Protein 3H3H (pdb70)

Radius of gyration: 17.49 Å; Cα contacts (8 Å, |Δi|>4): 495; chains: 2; bounding box: 32×39×48 Å

CATH classification: 3.10.450.50

Structure (mmCIF, N/CA/C/O backbone):
data_3H3H
#
_entry.id   3H3H
#
_cell.length_a   61.746
_cell.length_b   73.399
_cell.length_c   97.049
_cell.angle_alpha   90.000
_cell.angle_beta   90.000
_cell.angle_gamma   90.000
#
_symmetry.space_group_name_H-M   'C 2 2 21'
#
loop_
_entity.id
_entity.type
_entity.pdbx_description
1 polymer 'uncharacterized SnoaL-like protein'
2 non-polymer 'UNKNOWN LIGAND'
3 non-polymer '2-(N-MORPHOLINO)-ETHANESULFONIC ACID'
4 water water
#
loop_
_atom_site.group_PDB
_atom_site.id
_atom_site.type_symbol
_atom_site.label_atom_id
_atom_site.label_alt_id
_atom_site.label_comp_id
_atom_site.label_asym_id
_atom_site.label_entity_id
_atom_site.label_seq_id
_atom_site.pdbx_PDB_ins_code
_atom_site.Cartn_x
_atom_site.Cartn_y
_atom_site.Cartn_z
_atom_site.occupancy
_atom_site.B_iso_or_equiv
_atom_site.auth_seq_id
_atom_site.auth_comp_id
_atom_site.auth_asym_id
_atom_site.auth_atom_id
_atom_site.pdbx_PDB_model_num
ATOM 1 N N . PRO A 1 4 ? 8.748 -13.083 20.950 1.00 32.92 3 PRO A N 1
ATOM 2 C CA . PRO A 1 4 ? 9.543 -11.815 20.891 1.00 32.03 3 PRO A CA 1
ATOM 3 C C . PRO A 1 4 ? 10.397 -11.630 19.614 1.00 32.34 3 PRO A C 1
ATOM 4 O O . PRO A 1 4 ? 10.591 -12.573 18.849 1.00 34.76 3 PRO A O 1
ATOM 8 N N . ILE A 1 5 ? 10.914 -10.422 19.417 1.00 28.68 4 ILE A N 1
ATOM 9 C CA . ILE A 1 5 ? 11.745 -10.055 18.265 1.00 26.45 4 ILE A CA 1
ATOM 10 C C . ILE A 1 5 ? 12.991 -10.879 18.274 1.00 23.41 4 ILE A C 1
ATOM 11 O O . ILE A 1 5 ? 13.519 -11.120 19.326 1.00 27.30 4 ILE A O 1
ATOM 16 N N . THR A 1 6 ? 13.492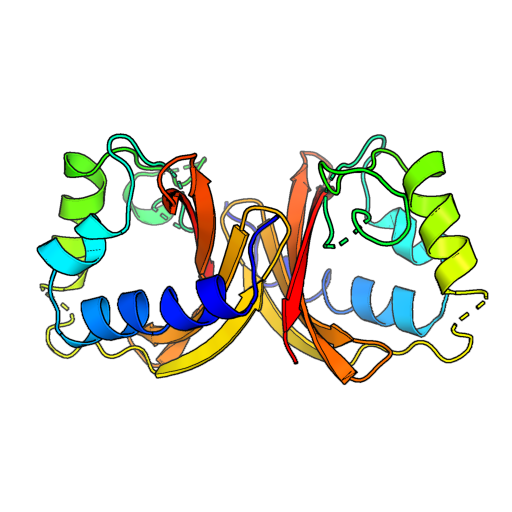 -11.294 17.119 1.00 22.21 5 THR A N 1
ATOM 17 C CA . THR A 1 6 ? 14.756 -12.025 17.140 1.00 20.93 5 THR A CA 1
ATOM 18 C C . THR A 1 6 ? 15.875 -11.137 16.703 1.00 19.04 5 THR A C 1
ATOM 19 O O . THR A 1 6 ? 15.679 -10.110 16.018 1.00 19.80 5 THR A O 1
ATOM 23 N N . GLN A 1 7 ? 17.086 -11.535 17.083 1.00 19.24 6 GLN A N 1
ATOM 24 C CA . GLN A 1 7 ? 18.283 -10.831 16.677 1.00 18.93 6 GLN A CA 1
ATOM 25 C C . GLN A 1 7 ? 18.469 -10.860 15.139 1.00 19.62 6 GLN A C 1
ATOM 26 O O . GLN A 1 7 ? 18.867 -9.839 14.549 1.00 19.58 6 GLN A O 1
ATOM 32 N N . ALA A 1 8 ? 18.185 -11.996 14.515 1.00 20.69 7 ALA A N 1
ATOM 33 C CA . ALA A 1 8 ? 18.281 -12.107 13.052 1.00 21.10 7 ALA A CA 1
ATOM 34 C C . ALA A 1 8 ? 17.380 -11.049 12.419 1.00 17.01 7 ALA A C 1
ATOM 35 O O . ALA A 1 8 ? 17.763 -10.358 11.506 1.00 20.01 7 ALA A O 1
ATOM 37 N N . PHE A 1 9 ? 16.156 -10.995 12.892 1.00 15.69 8 PHE A N 1
ATOM 38 C CA . PHE A 1 9 ? 15.203 -10.015 12.378 1.00 17.07 8 PHE A CA 1
ATOM 39 C C . PHE A 1 9 ? 15.679 -8.572 12.590 1.00 14.82 8 PHE A C 1
ATOM 40 O O . PHE A 1 9 ? 15.665 -7.748 11.709 1.00 13.60 8 PHE A O 1
ATOM 48 N N . ALA A 1 10 ? 16.110 -8.253 13.795 1.00 13.94 9 ALA A N 1
ATOM 49 C CA . ALA A 1 10 ? 16.533 -6.931 14.080 1.00 13.09 9 ALA A CA 1
ATOM 50 C C . ALA A 1 10 ? 17.675 -6.484 13.168 1.00 13.27 9 ALA A C 1
ATOM 51 O O . ALA A 1 10 ? 17.716 -5.351 12.673 1.00 14.24 9 ALA A O 1
ATOM 53 N N . GLN A 1 11 ? 18.659 -7.344 12.983 1.00 14.59 10 GLN A N 1
ATOM 54 C CA . GLN A 1 11 ? 19.816 -6.959 12.233 1.00 15.44 10 GLN A CA 1
ATOM 55 C C . GLN A 1 11 ? 19.466 -6.777 10.756 1.00 15.71 10 GLN A C 1
ATOM 56 O O . GLN A 1 11 ? 19.952 -5.855 10.118 1.00 15.79 10 GLN A O 1
ATOM 62 N N . GLN A 1 12 ? 18.641 -7.658 10.241 1.00 13.65 11 GLN A N 1
ATOM 63 C CA . GLN A 1 12 ? 18.193 -7.536 8.835 1.00 13.32 11 GLN A CA 1
ATOM 64 C C . GLN A 1 12 ? 17.341 -6.277 8.642 1.00 13.04 11 GLN A C 1
ATOM 65 O O . GLN A 1 12 ? 17.518 -5.513 7.650 1.00 15.11 11 GLN A O 1
ATOM 71 N N . PHE A 1 13 ? 16.406 -6.054 9.556 1.00 14.05 12 PHE A N 1
ATOM 72 C CA . PHE A 1 13 ? 15.633 -4.817 9.532 1.00 12.37 12 PHE A CA 1
ATOM 73 C C . PHE A 1 13 ? 16.535 -3.605 9.512 1.00 15.20 12 PHE A C 1
ATOM 74 O O . PHE A 1 13 ? 16.320 -2.634 8.784 1.00 14.66 12 PHE A O 1
ATOM 82 N N A SER A 1 14 ? 17.560 -3.620 10.347 0.50 15.04 13 SER A N 1
ATOM 83 N N B SER A 1 14 ? 17.566 -3.585 10.354 0.50 14.83 13 SER A N 1
ATOM 84 C CA A SER A 1 14 ? 18.425 -2.457 10.438 0.50 15.26 13 SER A CA 1
ATOM 85 C CA B SER A 1 14 ? 18.416 -2.383 10.417 0.50 14.84 13 SER A CA 1
ATOM 86 C C A SER A 1 14 ? 19.187 -2.210 9.133 0.50 14.89 13 SER A C 1
ATOM 87 C C B SER A 1 14 ? 19.198 -2.191 9.112 0.50 14.59 13 SER A C 1
ATOM 88 O O A SER A 1 14 ? 19.341 -1.061 8.692 0.50 15.61 13 SER A O 1
ATOM 89 O O B SER A 1 14 ? 19.366 -1.057 8.639 0.50 14.80 13 SER A O 1
ATOM 94 N N . ARG A 1 15 ? 19.679 -3.292 8.530 1.00 15.33 14 ARG A N 1
ATOM 95 C CA . ARG A 1 15 ? 20.348 -3.224 7.222 1.00 15.31 14 ARG A CA 1
ATOM 96 C C . ARG A 1 15 ? 19.420 -2.586 6.192 1.00 15.66 14 ARG A C 1
ATOM 97 O O . ARG A 1 15 ? 19.824 -1.648 5.500 1.00 17.26 14 ARG A O 1
ATOM 105 N N . GLU A 1 16 ? 18.173 -3.002 6.217 1.00 14.37 15 GLU A N 1
ATOM 106 C CA . GLU A 1 16 ? 17.154 -2.494 5.292 1.00 13.71 15 GLU A CA 1
ATOM 107 C C . GLU A 1 16 ? 16.879 -0.998 5.520 1.00 14.25 15 GLU A C 1
ATOM 108 O O . GLU A 1 16 ? 16.794 -0.252 4.566 1.00 17.14 15 GLU A O 1
ATOM 114 N N . TRP A 1 17 ? 16.745 -0.573 6.781 1.00 13.10 16 TRP A N 1
ATOM 115 C CA . TRP A 1 17 ? 16.355 0.745 7.115 1.00 12.04 16 TRP A CA 1
ATOM 116 C C . TRP A 1 17 ? 17.496 1.690 6.806 1.00 11.59 16 TRP A C 1
ATOM 117 O O . TRP A 1 17 ? 17.293 2.742 6.269 1.00 13.51 16 TRP A O 1
ATOM 128 N N . ILE A 1 18 ? 18.708 1.346 7.213 1.00 14.46 17 ILE A N 1
ATOM 129 C CA . ILE A 1 18 ? 19.848 2.203 6.972 1.00 12.96 17 ILE A CA 1
ATOM 130 C C . ILE A 1 18 ? 20.025 2.320 5.445 1.00 12.65 17 ILE A C 1
ATOM 131 O O . ILE A 1 18 ? 20.216 3.384 4.923 1.00 13.84 17 ILE A O 1
ATOM 136 N N . ASP A 1 19 ? 19.946 1.195 4.754 1.00 13.11 18 ASP A N 1
ATOM 137 C CA . ASP A 1 19 ? 20.087 1.243 3.311 1.00 12.62 18 ASP A CA 1
ATOM 138 C C . ASP A 1 19 ? 19.042 2.124 2.661 1.00 14.63 18 ASP A C 1
ATOM 139 O O . ASP A 1 19 ? 19.345 2.842 1.698 1.00 14.32 18 ASP A O 1
ATOM 144 N N . ALA A 1 20 ? 17.785 2.011 3.073 1.00 13.04 19 ALA A N 1
ATOM 145 C CA . ALA A 1 20 ? 16.748 2.817 2.431 1.00 12.76 19 ALA A CA 1
ATOM 146 C C . ALA A 1 20 ? 17.030 4.319 2.586 1.00 13.06 19 ALA A C 1
ATOM 147 O O . ALA A 1 20 ? 16.932 5.105 1.640 1.00 14.27 19 ALA A O 1
ATOM 149 N N . TRP A 1 21 ? 17.385 4.730 3.803 1.00 12.19 20 TRP A N 1
ATOM 150 C CA . TRP A 1 21 ? 17.777 6.111 4.024 1.00 11.74 20 TRP A CA 1
ATOM 151 C C . TRP A 1 21 ? 18.989 6.512 3.200 1.00 11.25 20 TRP A C 1
ATOM 152 O O . TRP A 1 21 ? 18.977 7.567 2.612 1.00 14.24 20 TRP A O 1
ATOM 163 N N . ASN A 1 22 ? 20.013 5.665 3.136 1.00 12.37 21 ASN A N 1
ATOM 164 C CA . ASN A 1 22 ? 21.221 6.017 2.399 1.00 14.21 21 ASN A CA 1
ATOM 165 C C . ASN A 1 22 ? 21.009 6.074 0.877 1.00 12.55 21 ASN A C 1
ATOM 166 O O . ASN A 1 22 ? 21.748 6.753 0.190 1.00 16.73 21 ASN A O 1
ATOM 171 N N . ALA A 1 23 ? 19.989 5.366 0.408 1.00 12.09 22 ALA A N 1
ATOM 172 C CA . ALA A 1 23 ? 19.604 5.378 -1.027 1.00 12.16 22 ALA A CA 1
ATOM 173 C C . ALA A 1 23 ? 18.686 6.573 -1.313 1.00 12.92 22 ALA A C 1
ATOM 174 O O . ALA A 1 23 ? 18.309 6.832 -2.443 1.00 13.25 22 ALA A O 1
ATOM 176 N N . HIS A 1 24 ? 18.279 7.252 -0.263 1.00 12.89 23 HIS A N 1
ATOM 177 C CA . HIS A 1 24 ? 17.386 8.415 -0.326 1.00 12.39 23 HIS A CA 1
ATOM 178 C C . HIS A 1 24 ? 16.045 8.072 -0.961 1.00 10.36 23 HIS A C 1
ATOM 179 O O . HIS A 1 24 ? 15.579 8.764 -1.847 1.00 12.47 23 HIS A O 1
ATOM 186 N N . ASP A 1 25 ? 15.558 6.928 -0.529 1.00 16.16 24 ASP A N 1
ATOM 187 C CA . ASP A 1 25 ? 14.448 6.228 -1.156 1.00 13.93 24 ASP A CA 1
ATOM 188 C C . ASP A 1 25 ? 13.253 6.238 -0.238 1.00 13.85 24 ASP A C 1
ATOM 189 O O . ASP A 1 25 ? 13.111 5.347 0.588 1.00 14.73 24 ASP A O 1
ATOM 194 N N . LEU A 1 26 ? 12.411 7.258 -0.404 1.00 16.36 25 LEU A N 1
ATOM 195 C CA . LEU A 1 26 ? 11.282 7.477 0.498 1.00 16.36 25 LEU A CA 1
ATOM 196 C C . LEU A 1 26 ? 10.323 6.294 0.462 1.00 13.54 25 LEU A C 1
ATOM 197 O O . LEU A 1 26 ? 9.895 5.773 1.505 1.00 16.25 25 LEU A O 1
ATOM 202 N N . ASP A 1 27 ? 10.041 5.794 -0.734 1.00 15.93 26 ASP A N 1
ATOM 203 C CA . ASP A 1 27 ? 9.190 4.609 -0.858 1.00 16.45 26 ASP A CA 1
ATOM 204 C C . ASP A 1 27 ? 9.733 3.426 -0.108 1.00 14.19 26 ASP A C 1
ATOM 205 O O . ASP A 1 27 ? 8.984 2.748 0.595 1.00 17.64 26 ASP A O 1
ATOM 210 N N . ALA A 1 28 ? 11.025 3.183 -0.213 1.00 11.93 27 ALA A N 1
ATOM 211 C CA . ALA A 1 28 ? 11.600 2.088 0.481 1.00 12.65 27 ALA A CA 1
ATOM 212 C C . ALA A 1 28 ? 11.529 2.331 1.976 1.00 13.89 27 ALA A C 1
ATOM 213 O O . ALA A 1 28 ? 11.299 1.405 2.710 1.00 16.26 27 ALA A O 1
ATOM 215 N N . ILE A 1 29 ? 11.829 3.545 2.427 1.00 15.66 28 ILE A N 1
ATOM 216 C CA . ILE A 1 29 ? 11.779 3.856 3.866 1.00 13.04 28 ILE A CA 1
ATOM 217 C C . ILE A 1 29 ? 10.379 3.525 4.414 1.00 15.24 28 ILE A C 1
ATOM 218 O O . ILE A 1 29 ? 10.235 2.713 5.348 1.00 17.91 28 ILE A O 1
ATOM 223 N N . LEU A 1 30 ? 9.368 4.065 3.754 1.00 14.82 29 LEU A N 1
ATOM 224 C CA . LEU A 1 30 ? 7.992 3.915 4.181 1.00 14.81 29 LEU A CA 1
ATOM 225 C C . LEU A 1 30 ? 7.502 2.473 4.109 1.00 15.36 29 LEU A C 1
ATOM 226 O O . LEU A 1 30 ? 6.592 2.107 4.827 1.00 17.55 29 LEU A O 1
ATOM 231 N N . SER A 1 31 ? 8.093 1.663 3.231 1.00 14.64 30 SER A N 1
ATOM 232 C CA . SER A 1 31 ? 7.669 0.287 3.052 1.00 14.91 30 SER A CA 1
ATOM 233 C C . SER A 1 31 ? 7.873 -0.537 4.295 1.00 14.33 30 SER A C 1
ATOM 234 O O . SER A 1 31 ? 7.268 -1.592 4.419 1.00 16.18 30 SER A O 1
ATOM 237 N N . HIS A 1 32 ? 8.754 -0.096 5.176 1.00 14.18 31 HIS A N 1
ATOM 238 C CA . HIS A 1 32 ? 8.992 -0.786 6.430 1.00 15.41 31 HIS A CA 1
ATOM 239 C C . HIS A 1 32 ? 8.001 -0.520 7.537 1.00 15.91 31 HIS A C 1
ATOM 240 O O . HIS A 1 32 ? 8.107 -1.151 8.576 1.00 15.07 31 HIS A O 1
ATOM 247 N N . TYR A 1 33 ? 7.105 0.435 7.308 1.00 15.55 32 TYR A N 1
ATOM 248 C CA . TYR A 1 33 ? 6.163 0.865 8.308 1.00 13.79 32 TYR A CA 1
ATOM 249 C C . TYR A 1 33 ? 4.761 0.422 7.954 1.00 13.77 32 TYR A C 1
ATOM 250 O O . TYR A 1 33 ? 4.376 0.325 6.780 1.00 13.98 32 TYR A O 1
ATOM 259 N N . ALA A 1 34 ? 3.983 0.184 8.997 1.00 12.21 33 ALA A N 1
ATOM 260 C CA . ALA A 1 34 ? 2.610 -0.171 8.872 1.00 11.27 33 ALA A CA 1
ATOM 261 C C . ALA A 1 34 ? 1.850 1.049 8.460 1.00 13.89 33 ALA A C 1
ATOM 262 O O . ALA A 1 34 ? 2.220 2.168 8.833 1.00 13.87 33 ALA A O 1
ATOM 264 N N . ASP A 1 35 ? 0.769 0.848 7.718 1.00 11.65 34 ASP A N 1
ATOM 265 C CA . ASP A 1 35 ? -0.146 1.961 7.488 1.00 10.78 34 ASP A CA 1
ATOM 266 C C . ASP A 1 35 ? -0.591 2.470 8.873 1.00 11.68 34 ASP A C 1
ATOM 267 O O . ASP A 1 35 ? -0.723 1.695 9.771 1.00 13.43 34 ASP A O 1
ATOM 272 N N . GLY A 1 36 ? -0.737 3.759 9.012 1.00 12.31 35 GLY A N 1
ATOM 273 C CA . GLY A 1 36 ? -1.184 4.394 10.232 1.00 14.09 35 GLY A CA 1
ATOM 274 C C . GLY A 1 36 ? -0.189 4.434 11.341 1.00 12.38 35 GLY A C 1
ATOM 275 O O . GLY A 1 36 ? -0.565 4.654 12.499 1.00 13.15 35 GLY A O 1
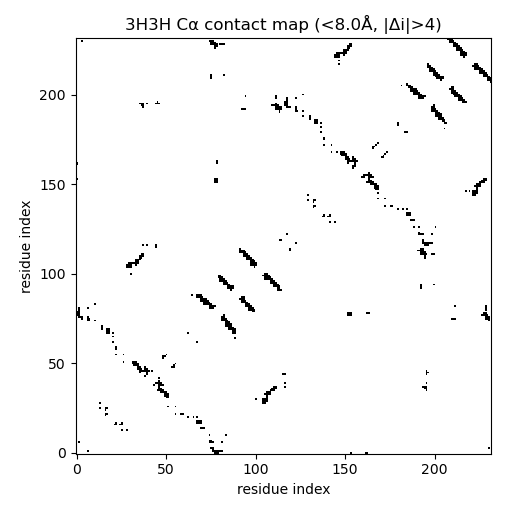ATOM 276 N N . PHE A 1 37 ? 1.084 4.133 11.049 1.00 11.51 36 PHE A N 1
ATOM 277 C CA . PHE A 1 37 ? 2.078 4.142 12.091 1.00 12.81 36 PHE A CA 1
ATOM 278 C C . PHE A 1 37 ? 2.255 5.492 12.757 1.00 12.55 36 PHE A C 1
ATOM 279 O O . PHE A 1 37 ? 2.007 6.555 12.163 1.00 14.45 36 PHE A O 1
ATOM 287 N N . GLU A 1 38 ? 2.656 5.458 14.026 1.00 11.86 37 GLU A N 1
ATOM 288 C CA . GLU A 1 38 ? 2.947 6.661 14.762 1.00 13.13 37 GLU A CA 1
ATOM 289 C C . GLU A 1 38 ? 4.433 6.871 14.873 1.00 14.72 37 GLU A C 1
ATOM 290 O O . GLU A 1 38 ? 5.192 5.914 14.984 1.00 14.80 37 GLU A O 1
ATOM 320 N N . SER A 1 40 ? 7.395 9.668 16.809 1.00 15.91 39 SER A N 1
ATOM 321 C CA . SER A 1 40 ? 7.689 10.795 17.638 1.00 15.09 39 SER A CA 1
ATOM 322 C C . SER A 1 40 ? 9.135 11.173 17.436 1.00 14.96 39 SER A C 1
ATOM 323 O O . SER A 1 40 ? 10.004 10.350 17.215 1.00 16.26 39 SER A O 1
ATOM 326 N N . SER A 1 41 ? 9.358 12.476 17.489 1.00 13.82 40 SER A N 1
ATOM 327 C CA . SER A 1 41 ? 10.686 13.020 17.457 1.00 14.58 40 SER A CA 1
ATOM 328 C C . SER A 1 41 ? 10.749 14.376 18.153 1.00 16.24 40 SER A C 1
ATOM 329 O O . SER A 1 41 ? 9.833 15.162 18.036 1.00 15.05 40 SER A O 1
ATOM 332 N N . PRO A 1 42 ? 11.862 14.662 18.826 1.00 16.79 41 PRO A N 1
ATOM 333 C CA . PRO A 1 42 ? 11.982 15.972 19.418 1.00 15.79 41 PRO A CA 1
ATOM 334 C C . PRO A 1 42 ? 12.082 17.044 18.352 1.00 17.99 41 PRO A C 1
ATOM 335 O O . PRO A 1 42 ? 11.813 18.234 18.621 1.00 19.02 41 PRO A O 1
ATOM 347 N N . ILE A 1 44 ? 9.958 17.119 15.873 1.00 19.78 43 ILE A N 1
ATOM 348 C CA . ILE A 1 44 ? 8.567 17.440 15.564 1.00 22.75 43 ILE A CA 1
ATOM 349 C C . ILE A 1 44 ? 8.056 18.448 16.588 1.00 22.58 43 ILE A C 1
ATOM 350 O O . ILE A 1 44 ? 7.296 19.368 16.270 1.00 20.55 43 ILE A O 1
ATOM 355 N N . VAL A 1 45 ? 8.478 18.287 17.845 1.00 21.44 44 VAL A N 1
ATOM 356 C CA . VAL A 1 45 ? 8.053 19.209 18.895 1.00 21.66 44 VAL A CA 1
ATOM 357 C C . VAL A 1 45 ? 8.353 20.624 18.516 1.00 21.75 44 VAL A C 1
ATOM 358 O O . VAL A 1 45 ? 7.537 21.531 18.671 1.00 19.95 44 VAL A O 1
ATOM 362 N N . GLN A 1 46 ? 9.561 20.808 18.014 1.00 24.12 45 GLN A N 1
ATOM 363 C CA . GLN A 1 46 ? 10.052 22.103 17.634 1.00 25.31 45 GLN A CA 1
ATOM 364 C C . GLN A 1 46 ? 9.246 22.667 16.442 1.00 27.27 45 GLN A C 1
ATOM 365 O O . GLN A 1 46 ? 8.749 23.799 16.480 1.00 32.22 45 GLN A O 1
ATOM 371 N N . ILE A 1 47 ? 9.082 21.853 15.405 1.00 26.24 46 ILE A N 1
ATOM 372 C CA . ILE A 1 47 ? 8.427 22.319 14.190 1.00 23.47 46 ILE A CA 1
ATOM 373 C C . ILE A 1 47 ? 6.903 22.361 14.314 1.00 26.00 46 ILE A C 1
ATOM 374 O O . ILE A 1 47 ? 6.312 23.431 14.194 1.00 28.87 46 ILE A O 1
ATOM 379 N N . ALA A 1 48 ? 6.284 21.205 14.567 1.00 25.98 47 ALA A N 1
ATOM 380 C CA . ALA A 1 48 ? 4.833 21.090 14.675 1.00 28.51 47 ALA A CA 1
ATOM 381 C C . ALA A 1 48 ?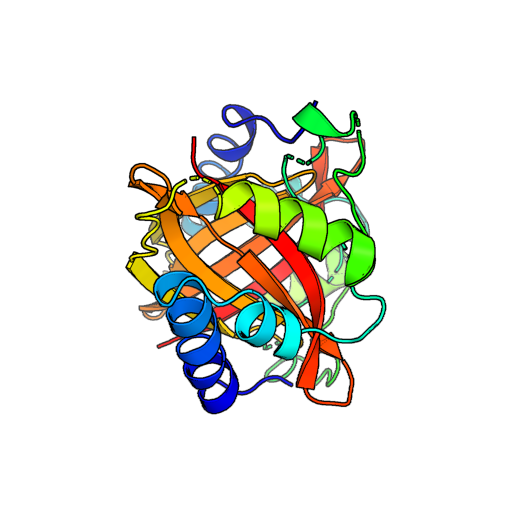 4.281 21.722 15.975 1.00 30.34 47 ALA A C 1
ATOM 382 O O . ALA A 1 48 ? 3.079 21.998 16.088 1.00 29.79 47 ALA A O 1
ATOM 384 N N . GLY A 1 49 ? 5.149 21.947 16.960 1.00 30.52 48 GLY A N 1
ATOM 385 C CA . GLY A 1 49 ? 4.765 22.642 18.194 1.00 30.22 48 GLY A CA 1
ATOM 386 C C . GLY A 1 49 ? 4.304 21.751 19.329 1.00 33.87 48 GLY A C 1
ATOM 387 O O . GLY A 1 49 ? 3.687 22.248 20.283 1.00 34.75 48 GLY A O 1
ATOM 388 N N . PRO A 1 51 ? 3.727 18.994 21.456 1.00 33.01 50 PRO A N 1
ATOM 389 C CA . PRO A 1 51 ? 4.314 18.674 22.766 1.00 31.62 50 PRO A CA 1
ATOM 390 C C . PRO A 1 51 ? 4.642 17.200 22.833 1.00 30.07 50 PRO A C 1
ATOM 391 O O . PRO A 1 51 ? 5.719 16.806 23.296 1.00 31.50 50 PRO A O 1
ATOM 395 N N . SER A 1 52 ? 3.721 16.402 22.303 1.00 27.21 51 SER A N 1
ATOM 396 C CA . SER A 1 52 ? 3.907 14.981 22.121 1.00 28.11 51 SER A CA 1
ATOM 397 C C . SER A 1 52 ? 4.981 14.683 21.069 1.00 25.31 51 SER A C 1
ATOM 398 O O . SER A 1 52 ? 5.529 13.585 21.064 1.00 26.38 51 SER A O 1
ATOM 401 N N . GLY A 1 53 ? 5.246 15.634 20.167 1.00 23.98 52 GLY A N 1
ATOM 402 C CA . GLY A 1 53 ? 6.248 15.445 19.093 1.00 21.32 52 GLY A CA 1
ATOM 403 C C . GLY A 1 53 ? 5.837 14.408 18.084 1.00 20.74 52 GLY A C 1
ATOM 404 O O . GLY A 1 53 ? 6.688 13.761 17.468 1.00 18.69 52 GLY A O 1
ATOM 405 N N . ARG A 1 54 ? 4.528 14.241 17.909 1.00 19.60 53 ARG A N 1
ATOM 406 C CA . ARG A 1 54 ? 4.022 13.109 17.169 1.00 17.68 53 ARG A CA 1
ATOM 407 C C . ARG A 1 54 ? 3.377 13.393 15.810 1.00 14.11 53 ARG A C 1
ATOM 408 O O . ARG A 1 54 ? 2.602 14.357 15.650 1.00 15.14 53 ARG A O 1
ATOM 410 N N . LEU A 1 55 ? 3.630 12.522 14.870 1.00 14.51 54 LEU A N 1
ATOM 411 C CA . LEU A 1 55 ? 2.959 12.524 13.595 1.00 15.27 54 LEU A CA 1
ATOM 412 C C . LEU A 1 55 ? 2.455 11.112 13.389 1.00 14.53 54 LEU A C 1
ATOM 413 O O . LEU A 1 55 ? 2.911 10.164 14.030 1.00 16.88 54 LEU A O 1
ATOM 418 N N A ARG A 1 56 ? 1.493 10.987 12.484 0.50 14.54 55 ARG A N 1
ATOM 419 N N B ARG A 1 56 ? 1.486 10.942 12.517 0.50 15.66 55 ARG A N 1
ATOM 420 C CA A ARG A 1 56 ? 0.870 9.703 12.208 0.50 13.50 55 ARG A CA 1
ATOM 421 C CA B ARG A 1 56 ? 1.082 9.582 12.232 0.50 15.12 55 ARG A CA 1
ATOM 422 C C A ARG A 1 56 ? 0.613 9.503 10.739 0.50 12.45 55 ARG A C 1
ATOM 423 C C B ARG A 1 56 ? 0.551 9.452 10.826 0.50 14.07 55 ARG A C 1
ATOM 424 O O A ARG A 1 56 ? 0.159 10.399 10.030 0.50 14.42 55 ARG A O 1
ATOM 425 O O B ARG A 1 56 ? -0.111 10.340 10.264 0.50 15.55 55 ARG A O 1
ATOM 440 N N . GLY A 1 57 ? 0.855 8.281 10.292 1.00 14.33 56 GLY A N 1
ATOM 441 C CA . GLY A 1 57 ? 0.485 7.914 8.965 1.00 15.69 56 GLY A CA 1
ATOM 442 C C . GLY A 1 57 ? 1.519 8.209 7.932 1.00 18.76 56 GLY A C 1
ATOM 443 O O . GLY A 1 57 ? 2.320 9.145 8.050 1.00 15.70 56 GLY A O 1
ATOM 444 N N . LYS A 1 58 ? 1.451 7.446 6.853 1.00 19.36 57 LYS A N 1
ATOM 445 C CA . LYS A 1 58 ? 2.436 7.588 5.808 1.00 17.40 57 LYS A CA 1
ATOM 446 C C . LYS A 1 58 ? 2.343 8.935 5.075 1.00 19.36 57 LYS A C 1
ATOM 447 O O . LYS A 1 58 ? 3.368 9.432 4.619 1.00 16.90 57 LYS A O 1
ATOM 453 N N . GLU A 1 59 ? 1.141 9.513 4.974 1.00 17.51 58 GLU A N 1
ATOM 454 C CA . GLU A 1 59 ? 0.988 10.807 4.302 1.00 18.19 58 GLU A CA 1
ATOM 455 C C . GLU A 1 59 ? 1.766 11.894 5.073 1.00 18.51 58 GLU A C 1
ATOM 456 O O . GLU A 1 59 ? 2.677 12.571 4.537 1.00 17.53 58 GLU A O 1
ATOM 458 N N . GLN A 1 60 ? 1.462 11.992 6.355 1.00 16.63 59 GLN A N 1
ATOM 459 C CA . GLN A 1 60 ? 2.010 13.042 7.195 1.00 17.75 59 GLN A CA 1
ATOM 460 C C . GLN A 1 60 ? 3.486 12.840 7.440 1.00 17.36 59 GLN A C 1
ATOM 461 O O . GLN A 1 60 ? 4.303 13.766 7.320 1.00 17.29 59 GLN A O 1
ATOM 467 N N . VAL A 1 61 ? 3.850 11.627 7.811 1.00 15.09 60 VAL A N 1
ATOM 468 C CA . VAL A 1 61 ? 5.259 11.375 8.140 1.00 13.45 60 VAL A CA 1
ATOM 469 C C . VAL A 1 61 ? 6.141 11.398 6.878 1.00 13.54 60 VAL A C 1
ATOM 470 O O . VAL A 1 61 ? 7.294 11.823 6.908 1.00 14.69 60 VAL A O 1
ATOM 474 N N . GLY A 1 62 ? 5.634 10.884 5.781 1.00 14.04 61 GLY A N 1
ATOM 475 C CA . GLY A 1 62 ? 6.357 10.885 4.527 1.00 15.16 61 GLY A CA 1
ATOM 476 C C . GLY A 1 62 ? 6.673 12.296 4.053 1.00 15.78 61 GLY A C 1
ATOM 477 O O . GLY A 1 62 ? 7.758 12.543 3.559 1.00 17.75 61 GLY A O 1
ATOM 478 N N . ALA A 1 63 ? 5.755 13.218 4.301 1.00 18.62 62 ALA A N 1
ATOM 479 C CA . ALA A 1 63 ? 5.953 14.617 3.940 1.00 17.72 62 ALA A CA 1
ATOM 480 C C . ALA A 1 63 ? 7.180 15.133 4.657 1.00 17.97 62 ALA A C 1
ATOM 481 O O . ALA A 1 63 ? 8.015 15.829 4.082 1.00 19.22 62 ALA A O 1
ATOM 483 N N . TYR A 1 64 ? 7.275 14.844 5.943 1.00 16.25 63 TYR A N 1
ATOM 484 C CA . TYR A 1 64 ? 8.373 15.290 6.700 1.00 14.92 63 TYR A CA 1
ATOM 485 C C . TYR A 1 64 ? 9.667 14.667 6.223 1.00 16.35 63 TYR A C 1
ATOM 486 O O . TYR A 1 64 ? 10.660 15.344 6.110 1.00 17.57 63 TYR A O 1
ATOM 495 N N . TRP A 1 65 ? 9.680 13.374 5.941 1.00 15.19 64 TRP A N 1
ATOM 496 C CA . TRP A 1 65 ? 10.944 12.753 5.564 1.00 12.17 64 TRP A CA 1
ATOM 497 C C . TRP A 1 65 ? 11.330 13.167 4.118 1.00 16.75 64 TRP A C 1
ATOM 498 O O . TRP A 1 65 ? 12.507 13.271 3.775 1.00 16.33 64 TRP A O 1
ATOM 509 N N . ARG A 1 66 ? 10.313 13.445 3.314 1.00 15.03 65 ARG A N 1
ATOM 510 C CA . ARG A 1 66 ? 10.506 13.958 1.956 1.00 17.13 65 ARG A CA 1
ATOM 511 C C . ARG A 1 66 ? 11.245 15.285 2.083 1.00 19.41 65 ARG A C 1
ATOM 512 O O . ARG A 1 66 ? 12.222 15.537 1.362 1.00 18.40 65 ARG A O 1
ATOM 520 N N . GLU A 1 67 ? 10.798 16.120 3.025 1.00 20.66 66 GLU A N 1
ATOM 521 C CA . GLU A 1 67 ? 11.481 17.395 3.288 1.00 19.65 66 GLU A CA 1
ATOM 522 C C . GLU A 1 67 ? 12.899 17.207 3.813 1.00 17.42 66 GLU A C 1
ATOM 523 O O . GLU A 1 67 ? 13.805 17.962 3.440 1.00 20.17 66 GLU A O 1
ATOM 529 N N . ALA A 1 68 ? 13.115 16.198 4.662 1.00 16.72 67 ALA A N 1
ATOM 530 C CA . ALA A 1 68 ? 14.429 15.929 5.175 1.00 16.39 67 ALA A CA 1
ATOM 531 C C . ALA A 1 68 ? 15.369 15.612 4.007 1.00 17.79 67 ALA A C 1
ATOM 532 O O . ALA A 1 68 ? 16.477 16.140 3.923 1.00 16.92 67 ALA A O 1
ATOM 534 N N . LEU A 1 69 ? 14.919 14.751 3.113 1.00 17.76 68 LEU A N 1
ATOM 535 C CA . LEU A 1 69 ? 15.763 14.310 2.003 1.00 17.29 68 LEU A CA 1
ATOM 536 C C . LEU A 1 69 ? 16.036 15.427 1.036 1.00 20.10 68 LEU A C 1
ATOM 537 O O . LEU A 1 69 ? 17.120 15.493 0.488 1.00 19.94 68 LEU A O 1
ATOM 542 N N . ARG A 1 70 ? 15.081 16.355 0.909 1.00 20.00 69 ARG A N 1
ATOM 543 C CA . ARG A 1 70 ? 15.225 17.517 0.048 1.00 21.59 69 ARG A CA 1
ATOM 544 C C . ARG A 1 70 ? 16.220 18.482 0.706 1.00 20.68 69 ARG A C 1
ATOM 545 O O . ARG A 1 70 ? 17.066 19.025 0.027 1.00 23.03 69 ARG A O 1
ATOM 561 N N . ILE A 1 72 ? 18.656 17.709 2.834 1.00 18.68 71 ILE A N 1
ATOM 562 C CA . ILE A 1 72 ? 19.957 17.102 2.983 1.00 20.10 71 ILE A CA 1
ATOM 563 C C . ILE A 1 72 ? 20.138 16.094 1.883 1.00 20.75 71 ILE A C 1
ATOM 564 O O . ILE A 1 72 ? 19.994 14.925 2.138 1.00 18.52 71 ILE A O 1
ATOM 569 N N . PRO A 1 73 ? 20.380 16.546 0.635 1.00 19.12 72 PRO A N 1
ATOM 570 C CA . PRO A 1 73 ? 20.372 15.619 -0.485 1.00 21.80 72 PRO A CA 1
ATOM 571 C C . PRO A 1 73 ? 21.523 14.639 -0.461 1.00 21.90 72 PRO A C 1
ATOM 572 O O . PRO A 1 73 ? 21.484 13.635 -1.168 1.00 27.06 72 PRO A O 1
ATOM 576 N N . ASP A 1 74 ? 22.534 14.916 0.338 1.00 17.30 73 ASP A N 1
ATOM 577 C CA . ASP A 1 74 ? 23.648 13.978 0.465 1.00 18.73 73 ASP A CA 1
ATOM 578 C C . ASP A 1 74 ? 23.602 13.265 1.815 1.00 17.11 73 ASP A C 1
ATOM 579 O O . ASP A 1 74 ? 24.620 12.779 2.321 1.00 17.58 73 ASP A O 1
ATOM 584 N N . LEU A 1 75 ? 22.406 13.171 2.384 1.00 15.06 74 LEU A N 1
ATOM 585 C CA . LEU A 1 75 ? 22.213 12.505 3.658 1.00 17.07 74 LEU A CA 1
ATOM 586 C C . LEU A 1 75 ? 22.856 11.125 3.678 1.00 15.60 74 LEU A C 1
ATOM 587 O O . LEU A 1 75 ? 22.733 10.304 2.744 1.00 15.09 74 LEU A O 1
ATOM 592 N N . HIS A 1 76 ? 23.571 10.869 4.754 1.00 17.02 75 HIS A N 1
ATOM 593 C CA . HIS A 1 76 ? 24.120 9.543 4.943 1.00 15.55 75 HIS A CA 1
ATOM 594 C C . HIS A 1 76 ? 24.056 9.212 6.424 1.00 17.51 75 HIS A C 1
ATOM 595 O O . HIS A 1 76 ? 24.399 10.048 7.258 1.00 22.66 75 HIS A O 1
ATOM 602 N N . PHE A 1 77 ? 23.610 8.009 6.746 1.00 12.74 76 PHE A N 1
ATOM 603 C CA . PHE A 1 77 ? 23.550 7.476 8.109 1.00 13.50 76 PHE A CA 1
ATOM 604 C C . PHE A 1 77 ? 24.617 6.461 8.238 1.00 19.02 76 PHE A C 1
ATOM 605 O O . PHE A 1 77 ? 24.679 5.499 7.434 1.00 18.47 76 PHE A O 1
ATOM 613 N N . GLU A 1 78 ? 25.474 6.655 9.218 1.00 15.66 77 GLU A N 1
ATOM 614 C CA . GLU A 1 78 ? 26.518 5.686 9.464 1.00 15.46 77 GLU A CA 1
ATOM 615 C C . GLU A 1 78 ? 26.020 4.799 10.583 1.00 14.49 77 GLU A C 1
ATOM 616 O O . GLU A 1 78 ? 25.878 5.217 11.746 1.00 16.08 77 GLU A O 1
ATOM 622 N N . TRP A 1 79 ? 25.744 3.551 10.268 1.00 13.62 78 TRP A N 1
ATOM 623 C CA . TRP A 1 79 ? 25.289 2.610 11.269 1.00 13.31 78 TRP A CA 1
ATOM 624 C C . TRP A 1 79 ? 26.325 2.387 12.364 1.00 12.28 78 TRP A C 1
ATOM 625 O O . TRP A 1 79 ? 27.550 2.306 12.097 1.00 13.61 78 TRP A O 1
ATOM 636 N N . ILE A 1 80 ? 25.856 2.324 13.612 1.00 12.72 79 ILE A N 1
ATOM 637 C CA . ILE A 1 80 ? 26.706 2.064 14.802 1.00 13.24 79 ILE A CA 1
ATOM 638 C C . ILE A 1 80 ? 26.319 0.729 15.474 1.00 12.91 79 ILE A C 1
ATOM 639 O O . ILE A 1 80 ? 27.140 -0.145 15.596 1.00 14.35 79 ILE A O 1
ATOM 644 N N . ALA A 1 81 ? 25.043 0.519 15.785 1.00 12.41 80 ALA A N 1
ATOM 645 C CA . ALA A 1 81 ? 24.647 -0.695 16.470 1.00 12.54 80 ALA A CA 1
ATOM 646 C C . ALA A 1 81 ? 23.146 -0.901 16.350 1.00 14.11 80 ALA A C 1
ATOM 647 O O . ALA A 1 81 ? 22.367 0.040 16.319 1.00 14.60 80 ALA A O 1
ATOM 649 N N . THR A 1 82 ? 22.744 -2.155 16.398 1.00 10.37 81 THR A N 1
ATOM 650 C CA . THR A 1 82 ? 21.322 -2.489 16.387 1.00 11.05 81 THR A CA 1
ATOM 651 C C . THR A 1 82 ? 21.092 -3.448 17.539 1.00 13.68 81 THR A C 1
ATOM 652 O O . THR A 1 82 ? 21.848 -4.407 17.689 1.00 13.16 81 THR A O 1
ATOM 656 N N . LEU A 1 83 ? 20.032 -3.220 18.295 1.00 12.83 82 LEU A N 1
ATOM 657 C CA . LEU A 1 83 ? 19.735 -4.016 19.486 1.00 11.16 82 LEU A CA 1
ATOM 658 C C . LEU A 1 83 ? 18.301 -4.451 19.439 1.00 14.13 82 LEU A C 1
ATOM 659 O O . LEU A 1 83 ? 17.477 -3.760 18.893 1.00 14.85 82 LEU A O 1
ATOM 664 N N . ALA A 1 84 ? 18.029 -5.596 20.032 1.00 10.61 83 ALA A N 1
ATOM 665 C CA . ALA A 1 84 ? 16.684 -6.165 20.054 1.00 10.92 83 ALA A CA 1
ATOM 666 C C . ALA A 1 84 ? 16.081 -6.165 21.426 1.00 12.40 83 ALA A C 1
ATOM 667 O O . ALA A 1 84 ? 16.694 -6.604 22.382 1.00 11.62 83 ALA A O 1
ATOM 669 N N . GLY A 1 85 ? 14.816 -5.693 21.478 1.00 12.94 84 GLY A N 1
ATOM 670 C CA . GLY A 1 85 ? 14.010 -5.744 22.665 1.00 12.68 84 GLY A CA 1
ATOM 671 C C . GLY A 1 85 ? 12.925 -6.804 22.475 1.00 15.24 84 GLY A C 1
ATOM 672 O O . GLY A 1 85 ? 13.027 -7.685 21.621 1.00 18.44 84 GLY A O 1
ATOM 673 N N . VAL A 1 86 ? 11.902 -6.730 23.303 1.00 14.62 85 VAL A N 1
ATOM 674 C CA . VAL A 1 86 ? 10.814 -7.734 23.259 1.00 14.89 85 VAL A CA 1
ATOM 675 C C . VAL A 1 86 ? 9.958 -7.509 22.012 1.00 16.72 85 VAL A C 1
ATOM 676 O O . VAL A 1 86 ? 9.740 -8.447 21.235 1.00 17.11 85 VAL A O 1
ATOM 680 N N . ASP A 1 87 ? 9.477 -6.285 21.778 1.00 16.78 86 ASP A N 1
ATOM 681 C CA . ASP A 1 87 ? 8.713 -6.018 20.543 1.00 20.30 86 ASP A CA 1
ATOM 682 C C . ASP A 1 87 ? 9.299 -4.862 19.763 1.00 20.34 86 ASP A C 1
ATOM 683 O O . ASP A 1 87 ? 8.679 -4.381 18.823 1.00 19.76 86 ASP A O 1
ATOM 688 N N . SER A 1 88 ? 10.553 -4.498 20.060 1.00 15.79 87 SER A N 1
ATOM 689 C CA . SER A 1 88 ? 11.142 -3.347 19.453 1.00 13.54 87 SER A CA 1
ATOM 690 C C . SER A 1 88 ? 12.573 -3.638 19.066 1.00 14.84 87 SER A C 1
ATOM 691 O O . SER A 1 88 ? 13.191 -4.580 19.537 1.00 15.57 87 SER A O 1
ATOM 694 N N . VAL A 1 89 ? 13.024 -2.818 18.140 1.00 13.21 88 VAL A N 1
ATOM 695 C CA . VAL A 1 89 ? 14.396 -2.798 17.683 1.00 11.97 88 VAL A CA 1
ATOM 696 C C . VAL A 1 89 ? 14.871 -1.391 17.895 1.00 12.58 88 VAL A C 1
ATOM 697 O O . VAL A 1 89 ? 14.167 -0.422 17.625 1.00 14.47 88 VAL A O 1
ATOM 701 N N . ALA A 1 90 ? 16.153 -1.278 18.280 1.00 11.64 89 ALA A N 1
ATOM 702 C CA . ALA A 1 90 ? 16.795 0.008 18.433 1.00 11.57 89 ALA A CA 1
ATOM 703 C C . ALA A 1 90 ? 17.949 0.077 17.465 1.00 12.61 89 ALA A C 1
ATOM 704 O O . ALA A 1 90 ? 18.833 -0.792 17.476 1.00 15.17 89 ALA A O 1
ATOM 706 N N . ILE A 1 91 ? 17.914 1.080 16.600 1.00 13.39 90 ILE A N 1
ATOM 707 C CA . ILE A 1 91 ? 19.004 1.395 15.707 1.00 11.68 90 ILE A CA 1
ATOM 708 C C . ILE A 1 91 ? 19.728 2.665 16.089 1.00 13.83 90 ILE A C 1
ATOM 709 O O . ILE A 1 91 ? 19.159 3.745 16.076 1.00 14.05 90 ILE A O 1
ATOM 714 N N . HIS A 1 92 ? 21.005 2.496 16.408 1.00 14.38 91 HIS A N 1
ATOM 715 C CA . HIS A 1 92 ? 21.897 3.574 16.760 1.00 13.81 91 HIS A CA 1
ATOM 716 C C . HIS A 1 92 ? 22.812 3.861 15.569 1.00 12.58 91 HIS A C 1
ATOM 717 O O . HIS A 1 92 ? 23.379 2.958 14.965 1.00 12.95 91 HIS A O 1
ATOM 724 N N . TYR A 1 93 ? 22.899 5.143 15.231 1.00 11.48 92 TYR A N 1
ATOM 725 C CA . TYR A 1 93 ? 23.572 5.571 14.031 1.00 12.63 92 TYR A CA 1
ATOM 726 C C . TYR A 1 93 ? 23.972 7.026 14.164 1.00 14.35 92 TYR A C 1
ATOM 727 O O . TYR A 1 93 ? 23.496 7.739 15.057 1.00 14.41 92 TYR A O 1
ATOM 736 N N . ARG A 1 94 ? 24.909 7.412 13.322 1.00 13.26 93 ARG A N 1
ATOM 737 C CA . ARG A 1 94 ? 25.280 8.808 13.173 1.00 12.96 93 ARG A CA 1
ATOM 738 C C . ARG A 1 94 ? 24.473 9.357 11.991 1.00 21.32 93 ARG A C 1
ATOM 739 O O . ARG A 1 94 ? 24.591 8.853 10.872 1.00 18.60 93 ARG A O 1
ATOM 747 N N . GLY A 1 95 ? 23.663 10.379 12.269 1.00 22.36 94 GLY A N 1
ATOM 748 C CA . GLY A 1 95 ? 22.733 10.939 11.295 1.00 24.13 94 GLY A CA 1
ATOM 749 C C . GLY A 1 95 ? 23.267 12.158 10.618 1.00 23.99 94 GLY A C 1
ATOM 750 O O . GLY A 1 95 ? 24.490 12.328 10.450 1.00 20.88 94 GLY A O 1
ATOM 751 N N . ALA A 1 96 ? 22.321 12.996 10.209 1.00 28.34 95 ALA A N 1
ATOM 752 C CA . ALA A 1 96 ? 22.616 14.243 9.512 1.00 28.18 95 ALA A CA 1
ATOM 753 C C . ALA A 1 96 ? 23.626 15.072 10.310 1.00 27.50 95 ALA A C 1
ATOM 754 O O . ALA A 1 96 ? 23.531 15.187 11.536 1.00 26.13 95 ALA A O 1
ATOM 756 N N . LYS A 1 97 ? 24.660 15.550 9.619 1.00 26.80 96 LYS A N 1
ATOM 757 C CA . LYS A 1 97 ? 25.709 16.386 10.191 1.00 28.16 96 LYS A CA 1
ATOM 758 C C . LYS A 1 97 ? 26.573 15.684 11.243 1.00 28.24 96 LYS A C 1
ATOM 759 O O . LYS A 1 97 ? 27.325 16.317 11.984 1.00 28.33 96 LYS A O 1
ATOM 761 N N . GLY A 1 98 ? 26.531 14.367 11.268 1.00 26.91 97 GLY A N 1
ATOM 762 C CA . GLY A 1 98 ? 27.312 13.638 12.206 1.00 23.42 97 GLY A CA 1
ATOM 763 C C . GLY A 1 98 ? 26.695 13.536 13.600 1.00 21.32 97 GLY A C 1
ATOM 764 O O . GLY A 1 98 ? 27.351 13.117 14.551 1.00 24.11 97 GLY A O 1
ATOM 765 N N . ARG A 1 99 ? 25.436 13.909 13.733 1.00 19.77 98 ARG A N 1
ATOM 766 C CA . ARG A 1 99 ? 24.808 13.833 15.038 1.00 18.95 98 ARG A CA 1
ATOM 767 C C . ARG A 1 99 ? 24.445 12.395 15.387 1.00 14.40 98 ARG A C 1
ATOM 768 O O . ARG A 1 99 ? 23.830 11.709 14.576 1.00 17.67 98 ARG A O 1
ATOM 776 N N . LEU A 1 100 ? 24.732 11.974 16.615 1.00 14.92 99 LEU A N 1
ATOM 777 C CA . LEU A 1 100 ? 24.368 10.624 17.006 1.00 15.07 99 LEU A CA 1
ATOM 778 C C . LEU A 1 100 ? 22.869 10.552 17.212 1.00 14.55 99 LEU A C 1
ATOM 779 O O . LEU A 1 100 ? 22.240 11.472 17.786 1.00 15.11 99 LEU A O 1
ATOM 784 N N . ALA A 1 101 ? 22.340 9.397 16.852 1.00 12.12 100 ALA A N 1
ATOM 785 C CA . ALA A 1 101 ? 20.917 9.224 16.809 1.00 12.96 100 ALA A CA 1
ATOM 786 C C . ALA A 1 101 ? 20.545 7.834 17.211 1.00 13.84 100 ALA A C 1
ATOM 787 O O . ALA A 1 101 ? 21.367 6.883 17.170 1.00 14.67 100 ALA A O 1
ATOM 789 N N A LEU A 1 102 ? 19.273 7.710 17.534 0.70 16.17 101 LEU A N 1
ATOM 790 N N B LEU A 1 102 ? 19.284 7.628 17.591 0.30 12.54 101 LEU A N 1
ATOM 791 C CA A LEU A 1 102 ? 18.722 6.443 17.858 0.70 16.29 101 LEU A CA 1
ATOM 792 C CA B LEU A 1 102 ? 18.825 6.314 18.072 0.30 10.00 101 LEU A CA 1
ATOM 793 C C A LEU A 1 102 ? 17.284 6.471 17.411 0.70 17.96 101 LEU A C 1
ATOM 794 C C B LEU A 1 102 ? 17.321 6.222 17.847 0.30 11.65 101 LEU A C 1
ATOM 795 O O A LEU A 1 102 ? 16.569 7.457 17.474 0.70 21.52 101 LEU A O 1
ATOM 796 O O B LEU A 1 102 ? 16.589 6.934 18.619 0.30 4.91 101 LEU A O 1
ATOM 805 N N . GLU A 1 103 ? 16.887 5.391 16.842 1.00 15.68 102 GLU A N 1
ATOM 806 C CA . GLU A 1 103 ? 15.507 5.264 16.479 1.00 14.37 102 GLU A CA 1
ATOM 807 C C . GLU A 1 103 ? 15.059 3.974 17.133 1.00 14.51 102 GLU A C 1
ATOM 808 O O . GLU A 1 103 ? 15.753 2.957 17.001 1.00 14.55 102 GLU A O 1
ATOM 814 N N . VAL A 1 104 ? 13.934 4.004 17.830 1.00 14.42 103 VAL A N 1
ATOM 815 C CA . VAL A 1 104 ? 13.341 2.826 18.415 1.00 13.03 103 VAL A CA 1
ATOM 816 C C . VAL A 1 104 ? 12.102 2.479 17.608 1.00 16.84 103 VAL A C 1
ATOM 817 O O . VAL A 1 104 ? 11.299 3.358 17.330 1.00 17.81 103 VAL A O 1
ATOM 821 N N . PHE A 1 105 ? 11.966 1.214 17.241 1.00 13.50 104 PHE A N 1
ATOM 822 C CA . PHE A 1 105 ? 10.885 0.747 16.399 1.00 14.32 104 PHE A CA 1
ATOM 823 C C . PHE A 1 105 ? 10.101 -0.357 17.079 1.00 14.99 104 PHE A C 1
ATOM 824 O O . PHE A 1 105 ? 10.648 -1.349 17.495 1.00 15.26 104 PHE A O 1
ATOM 832 N N . HIS A 1 106 ? 8.799 -0.180 17.175 1.00 14.63 105 HIS A N 1
ATOM 833 C CA . HIS A 1 106 ? 7.897 -1.179 17.723 1.00 16.78 105 HIS A CA 1
ATOM 834 C C . HIS A 1 106 ? 7.184 -1.802 16.577 1.00 16.79 105 HIS A C 1
ATOM 835 O O . HIS A 1 106 ? 6.737 -1.114 15.671 1.00 14.05 105 HIS A O 1
ATOM 842 N N . PHE A 1 107 ? 7.068 -3.126 16.568 1.00 17.26 106 PHE A N 1
ATOM 843 C CA . PHE A 1 107 ? 6.522 -3.819 15.423 1.00 20.42 106 PHE A CA 1
ATOM 844 C C . PHE A 1 107 ? 5.143 -4.387 15.673 1.00 20.41 106 PHE A C 1
ATOM 845 O O . PHE A 1 107 ? 4.834 -4.743 16.831 1.00 21.12 106 PHE A O 1
ATOM 853 N N . GLY A 1 108 ? 4.361 -4.437 14.590 1.00 19.07 107 GLY A N 1
ATOM 854 C CA . GLY A 1 108 ? 3.017 -4.978 14.577 1.00 24.08 107 GLY A CA 1
ATOM 855 C C . GLY A 1 108 ? 3.027 -6.410 14.118 1.00 27.78 107 GLY A C 1
ATOM 856 O O . GLY A 1 108 ? 4.075 -7.022 14.005 1.00 24.37 107 GLY A O 1
ATOM 857 N N . PRO A 1 109 ? 1.844 -6.962 13.881 1.00 31.86 108 PRO A N 1
ATOM 858 C CA . PRO A 1 109 ? 1.761 -8.378 13.570 1.00 32.15 108 PRO A CA 1
ATOM 859 C C . PRO A 1 109 ? 2.326 -8.782 12.215 1.00 33.48 108 PRO A C 1
ATOM 860 O O . PRO A 1 109 ? 2.648 -9.964 12.051 1.00 37.40 108 PRO A O 1
ATOM 864 N N . ASP A 1 110 ? 2.419 -7.852 11.249 1.00 30.83 109 ASP A N 1
ATOM 865 C CA . ASP A 1 110 ? 3.000 -8.174 9.943 1.00 29.35 109 ASP A CA 1
ATOM 866 C C . ASP A 1 110 ? 4.487 -7.769 9.874 1.00 26.80 109 ASP A C 1
ATOM 867 O O . ASP A 1 110 ? 5.016 -7.559 8.786 1.00 25.82 109 ASP A O 1
ATOM 872 N N . ARG A 1 111 ? 5.152 -7.644 11.019 1.00 24.15 110 ARG A N 1
ATOM 873 C CA . ARG A 1 111 ? 6.583 -7.330 11.062 1.00 21.24 110 ARG A CA 1
ATOM 874 C C . ARG A 1 111 ? 6.932 -5.960 10.429 1.00 18.54 110 ARG A C 1
ATOM 875 O O . ARG A 1 111 ? 8.052 -5.757 9.965 1.00 18.60 110 ARG A O 1
ATOM 877 N N . ARG A 1 112 ? 5.959 -5.041 10.407 1.00 16.54 111 ARG A N 1
ATOM 878 C CA . ARG A 1 112 ? 6.213 -3.657 10.031 1.00 15.94 111 ARG A CA 1
ATOM 879 C C . ARG A 1 112 ? 6.079 -2.764 11.252 1.00 15.98 111 ARG A C 1
ATOM 880 O O . ARG A 1 112 ? 5.510 -3.134 12.304 1.00 17.70 111 ARG A O 1
ATOM 888 N N . VAL A 1 113 ? 6.700 -1.604 11.146 1.00 14.79 112 VAL A N 1
ATOM 889 C CA . VAL A 1 113 ? 6.788 -0.697 12.253 1.00 14.46 112 VAL A CA 1
ATOM 890 C C . VAL A 1 113 ? 5.419 -0.019 12.494 1.00 12.26 112 VAL A C 1
ATOM 891 O O . VAL A 1 113 ? 4.882 0.628 11.608 1.00 13.55 112 VAL A O 1
ATOM 895 N N . VAL A 1 114 ? 4.908 -0.151 13.715 1.00 13.72 113 VAL A N 1
ATOM 896 C CA . VAL A 1 114 ? 3.670 0.530 14.106 1.00 16.92 113 VAL A CA 1
ATOM 897 C C . VAL A 1 114 ? 3.905 1.801 14.914 1.00 13.45 113 VAL A C 1
ATOM 898 O O . VAL A 1 114 ? 3.054 2.709 14.917 1.00 12.21 113 VAL A O 1
ATOM 902 N N . LYS A 1 115 ? 5.087 1.894 15.533 1.00 13.40 114 LYS A N 1
ATOM 903 C CA . LYS A 1 115 ? 5.432 3.052 16.330 1.00 14.08 114 LYS A CA 1
ATOM 904 C C . LYS A 1 115 ? 6.934 3.222 16.291 1.00 15.32 114 LYS A C 1
ATOM 905 O O . LYS A 1 115 ? 7.654 2.269 16.476 1.00 15.14 114 LYS A O 1
ATOM 911 N N . ALA A 1 116 ? 7.367 4.446 16.084 1.00 13.23 115 ALA A N 1
ATOM 912 C CA . ALA A 1 116 ? 8.811 4.715 16.098 1.00 14.57 115 ALA A CA 1
ATOM 913 C C . ALA A 1 116 ? 9.089 5.954 16.905 1.00 16.49 115 ALA A C 1
ATOM 914 O O . ALA A 1 116 ? 8.288 6.921 16.878 1.00 15.67 115 ALA A O 1
ATOM 916 N N . LEU A 1 117 ? 10.264 6.010 17.550 1.00 14.34 116 LEU A N 1
ATOM 917 C CA . LEU A 1 117 ? 10.606 7.117 18.407 1.00 13.27 116 LEU A CA 1
ATOM 918 C C . LEU A 1 117 ? 12.036 7.491 18.132 1.00 16.13 116 LEU A C 1
ATOM 919 O O . LEU A 1 117 ? 12.924 6.658 18.225 1.00 15.76 116 LEU A O 1
ATOM 924 N N . ALA A 1 118 ? 12.231 8.747 17.755 1.00 14.22 117 ALA A N 1
ATOM 925 C CA . ALA A 1 118 ? 13.584 9.215 17.457 1.00 13.86 117 ALA A CA 1
ATOM 926 C C . ALA A 1 118 ? 14.202 9.795 18.736 1.00 13.88 117 ALA A C 1
ATOM 927 O O . ALA A 1 118 ? 13.518 10.440 19.523 1.00 15.66 117 ALA A O 1
ATOM 929 N N . HIS A 1 119 ? 15.512 9.633 18.865 1.00 13.57 118 HIS A N 1
ATOM 930 C CA . HIS A 1 119 ? 16.310 10.197 19.950 1.00 13.16 118 HIS A CA 1
ATOM 931 C C . HIS A 1 119 ? 17.600 10.691 19.346 1.00 13.10 118 HIS A C 1
ATOM 932 O O . HIS A 1 119 ? 18.104 10.118 18.381 1.00 15.58 118 HIS A O 1
ATOM 939 N N . TYR A 1 120 ? 18.120 11.783 19.887 1.00 12.65 119 TYR A N 1
ATOM 940 C CA . TYR A 1 120 ? 19.347 12.403 19.420 1.00 15.05 119 TYR A CA 1
ATOM 941 C C . TYR A 1 120 ? 20.230 12.775 20.562 1.00 14.08 119 TYR A C 1
ATOM 942 O O . TYR A 1 120 ? 19.762 13.149 21.646 1.00 13.25 119 TYR A O 1
ATOM 951 N N . ALA A 1 121 ? 21.534 12.699 20.316 1.00 15.04 120 ALA A N 1
ATOM 952 C CA . ALA A 1 121 ? 22.489 13.142 21.272 1.00 16.71 120 ALA A CA 1
ATOM 953 C C . ALA A 1 121 ? 22.559 14.668 21.174 1.00 21.64 120 ALA A C 1
ATOM 954 O O . ALA A 1 121 ? 22.094 15.255 20.192 1.00 22.53 120 ALA A O 1
ATOM 956 N N . GLY A 1 122 ? 23.119 15.298 22.203 1.00 25.32 121 GLY A N 1
ATOM 957 C CA . GLY A 1 122 ? 23.227 16.765 22.236 1.00 26.26 121 GLY A CA 1
ATOM 958 C C . GLY A 1 122 ? 24.605 17.203 22.669 1.00 30.86 121 GLY A C 1
ATOM 959 O O . GLY A 1 122 ? 24.747 18.267 23.286 1.00 29.60 121 GLY A O 1
ATOM 961 N N . GLU B 1 3 ? 8.626 21.657 26.328 1.00 35.36 2 GLU B N 1
ATOM 962 C CA . GLU B 1 3 ? 10.087 21.402 26.453 1.00 34.46 2 GLU B CA 1
ATOM 963 C C . GLU B 1 3 ? 10.365 19.907 26.413 1.00 34.25 2 GLU B C 1
ATOM 964 O O . GLU B 1 3 ? 10.050 19.200 27.370 1.00 36.54 2 GLU B O 1
ATOM 970 N N . PRO B 1 4 ? 10.959 19.404 25.315 1.00 33.20 3 PRO B N 1
ATOM 971 C CA . PRO B 1 4 ? 11.359 17.991 25.420 1.00 32.94 3 PRO B CA 1
ATOM 972 C C . PRO B 1 4 ? 12.404 17.764 26.532 1.00 29.77 3 PRO B C 1
ATOM 973 O O . PRO B 1 4 ? 12.956 18.716 27.090 1.00 29.61 3 PRO B O 1
ATOM 977 N N . ILE B 1 5 ? 12.617 16.501 26.875 1.00 25.19 4 ILE B N 1
ATOM 978 C CA . ILE B 1 5 ? 13.666 16.093 27.802 1.00 22.61 4 ILE B CA 1
ATOM 979 C C . ILE B 1 5 ? 14.910 16.852 27.477 1.00 21.13 4 ILE B C 1
ATOM 980 O O . ILE B 1 5 ? 15.347 16.860 26.345 1.00 22.75 4 ILE B O 1
ATOM 985 N N . THR B 1 6 ? 15.491 17.521 28.462 1.00 21.10 5 THR B N 1
ATOM 986 C CA . THR B 1 6 ? 16.663 18.315 28.207 1.00 22.70 5 THR B CA 1
ATOM 987 C C . THR B 1 6 ? 17.922 17.479 28.226 1.00 23.31 5 THR B C 1
ATOM 988 O O . THR B 1 6 ? 17.947 16.383 28.805 1.00 21.53 5 THR B O 1
ATOM 992 N N A GLN B 1 7 ? 18.985 17.953 27.589 0.50 25.45 6 GLN B N 1
ATOM 993 N N B GLN B 1 7 ? 18.962 17.985 27.559 0.50 24.42 6 GLN B N 1
ATOM 994 C CA A GLN B 1 7 ? 20.220 17.181 27.626 0.50 26.87 6 GLN B CA 1
ATOM 995 C CA B GLN B 1 7 ? 20.290 17.366 27.588 0.50 25.47 6 GLN B CA 1
ATOM 996 C C A GLN B 1 7 ? 20.817 17.286 29.048 0.50 26.98 6 GLN B C 1
ATOM 997 C C B GLN B 1 7 ? 20.796 17.310 29.023 0.50 25.87 6 GLN B C 1
ATOM 998 O O A GLN B 1 7 ? 21.431 16.332 29.518 0.50 29.49 6 GLN B O 1
ATOM 999 O O B GLN B 1 7 ? 21.320 16.289 29.467 0.50 27.84 6 GLN B O 1
ATOM 1010 N N . ALA B 1 8 ? 20.601 18.408 29.741 1.00 25.01 7 ALA B N 1
ATOM 1011 C CA . ALA B 1 8 ? 21.016 18.510 31.151 1.00 25.33 7 ALA B CA 1
ATOM 1012 C C . ALA B 1 8 ? 20.511 17.246 31.884 1.00 23.77 7 ALA B C 1
ATOM 1013 O O . ALA B 1 8 ? 21.279 16.479 32.518 1.00 20.77 7 ALA B O 1
ATOM 1015 N N . PHE B 1 9 ? 19.199 17.085 31.796 1.00 21.16 8 PHE B N 1
ATOM 1016 C CA . PHE B 1 9 ? 18.525 16.018 32.471 1.00 21.26 8 PHE B CA 1
ATOM 1017 C C . PHE B 1 9 ? 19.008 14.646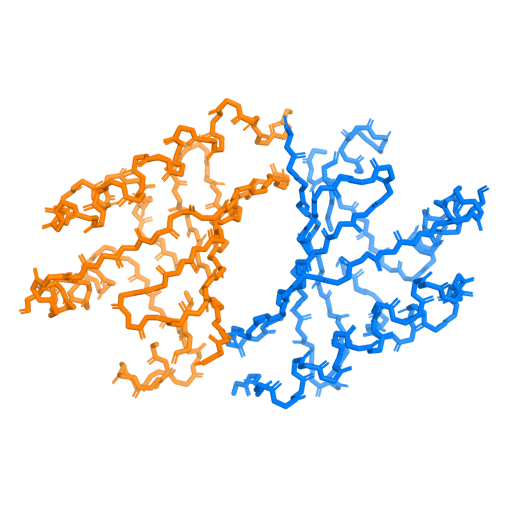 31.965 1.00 18.93 8 PHE B C 1
ATOM 1018 O O . PHE B 1 9 ? 19.315 13.756 32.749 1.00 17.29 8 PHE B O 1
ATOM 1026 N N . ALA B 1 10 ? 19.130 14.477 30.661 1.00 15.63 9 ALA B N 1
ATOM 1027 C CA . ALA B 1 10 ? 19.432 13.158 30.129 1.00 16.63 9 ALA B CA 1
ATOM 1028 C C . ALA B 1 10 ? 20.793 12.638 30.613 1.00 15.53 9 ALA B C 1
ATOM 1029 O O . ALA B 1 10 ? 20.980 11.474 30.951 1.00 13.95 9 ALA B O 1
ATOM 1031 N N . GLN B 1 11 ? 21.749 13.537 30.646 1.00 19.65 10 GLN B N 1
ATOM 1032 C CA . GLN B 1 11 ? 23.091 13.195 31.061 1.00 16.88 10 GLN B CA 1
ATOM 1033 C C . GLN B 1 11 ? 23.192 12.926 32.533 1.00 16.28 10 GLN B C 1
ATOM 1034 O O . GLN B 1 11 ? 23.847 11.967 32.911 1.00 17.74 10 GLN B O 1
ATOM 1040 N N A GLN B 1 12 ? 22.564 13.759 33.351 0.50 15.60 11 GLN B N 1
ATOM 1041 N N B GLN B 1 12 ? 22.578 13.786 33.345 0.50 16.24 11 GLN B N 1
ATOM 1042 C CA A GLN B 1 12 ? 22.636 13.613 34.790 0.50 17.34 11 GLN B CA 1
ATOM 1043 C CA B GLN B 1 12 ? 22.591 13.642 34.789 0.50 18.13 11 GLN B CA 1
ATOM 1044 C C A GLN B 1 12 ? 21.873 12.340 35.200 0.50 16.03 11 GLN B C 1
ATOM 1045 C C B GLN B 1 12 ? 21.930 12.297 35.098 0.50 16.00 11 GLN B C 1
ATOM 1046 O O A GLN B 1 12 ? 22.287 11.609 36.113 0.50 14.68 11 GLN B O 1
ATOM 1047 O O B GLN B 1 12 ? 22.491 11.457 35.793 0.50 15.94 11 GLN B O 1
ATOM 1058 N N . PHE B 1 13 ? 20.734 12.102 34.560 1.00 14.71 12 PHE B N 1
ATOM 1059 C CA . PHE B 1 13 ? 20.007 10.877 34.795 1.00 15.11 12 PHE B CA 1
ATOM 1060 C C . PHE B 1 13 ? 20.913 9.690 34.453 1.00 14.74 12 PHE B C 1
ATOM 1061 O O . PHE B 1 13 ? 20.996 8.691 35.168 1.00 10.52 12 PHE B O 1
ATOM 1069 N N . SER B 1 14 ? 21.518 9.722 33.282 1.00 12.97 13 SER B N 1
ATOM 1070 C CA . SER B 1 14 ? 22.371 8.615 32.851 1.00 15.49 13 SER B CA 1
ATOM 1071 C C . SER B 1 14 ? 23.534 8.354 33.837 1.00 15.29 13 SER B C 1
ATOM 1072 O O . SER B 1 14 ? 23.822 7.231 34.186 1.00 13.37 13 SER B O 1
ATOM 1075 N N A ARG B 1 15 ? 24.207 9.407 34.263 0.50 17.12 14 ARG B N 1
ATOM 1076 N N B ARG B 1 15 ? 24.179 9.435 34.239 0.50 16.52 14 ARG B N 1
ATOM 1077 C CA A ARG B 1 15 ? 25.323 9.256 35.182 0.50 16.82 14 ARG B CA 1
ATOM 1078 C CA B ARG B 1 15 ? 25.245 9.412 35.216 0.50 15.43 14 ARG B CA 1
ATOM 1079 C C A ARG B 1 15 ? 24.863 8.706 36.533 0.50 15.44 14 ARG B C 1
ATOM 1080 C C B ARG B 1 15 ? 24.813 8.678 36.462 0.50 13.80 14 ARG B C 1
ATOM 1081 O O A ARG B 1 15 ? 25.545 7.870 37.120 0.50 16.43 14 ARG B O 1
ATOM 1082 O O B ARG B 1 15 ? 25.430 7.687 36.873 0.50 11.95 14 ARG B O 1
ATOM 1097 N N . GLU B 1 16 ? 23.705 9.138 37.027 1.00 13.71 15 GLU B N 1
ATOM 1098 C CA . GLU B 1 16 ? 23.220 8.628 38.303 1.00 12.97 15 GLU B CA 1
ATOM 1099 C C . GLU B 1 16 ? 22.771 7.195 38.138 1.00 14.09 15 GLU B C 1
ATOM 1100 O O . GLU B 1 16 ? 23.065 6.392 38.996 1.00 14.94 15 GLU B O 1
ATOM 1106 N N . TRP B 1 17 ? 22.082 6.867 37.035 1.00 10.98 16 TRP B N 1
ATOM 1107 C CA . TRP B 1 17 ? 21.543 5.527 36.851 1.00 11.97 16 TRP B CA 1
ATOM 1108 C C . TRP B 1 17 ? 22.680 4.535 36.691 1.00 14.98 16 TRP B C 1
ATOM 1109 O O . TRP B 1 17 ? 22.682 3.480 37.325 1.00 11.70 16 TRP B O 1
ATOM 1120 N N . ILE B 1 18 ? 23.669 4.853 35.853 1.00 14.67 17 ILE B N 1
ATOM 1121 C CA . ILE B 1 18 ? 24.842 3.989 35.687 1.00 11.48 17 ILE B CA 1
ATOM 1122 C C . ILE B 1 18 ? 25.583 3.826 37.028 1.00 13.75 17 ILE B C 1
ATOM 1123 O O . ILE B 1 18 ? 25.933 2.722 37.428 1.00 13.37 17 ILE B O 1
ATOM 1128 N N . ASP B 1 19 ? 25.779 4.929 37.705 1.00 12.95 18 ASP B N 1
ATOM 1129 C CA . ASP B 1 19 ? 26.513 4.881 38.977 1.00 15.62 18 ASP B CA 1
ATOM 1130 C C . ASP B 1 19 ? 25.742 4.082 40.000 1.00 12.45 18 ASP B C 1
ATOM 1131 O O . ASP B 1 19 ? 26.372 3.402 40.801 1.00 16.16 18 ASP B O 1
ATOM 1136 N N . ALA B 1 20 ? 24.412 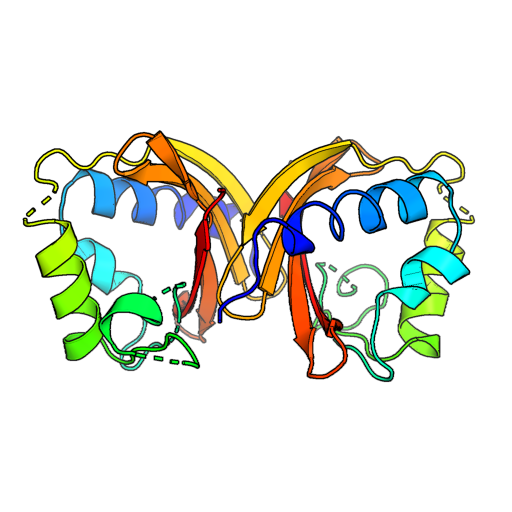4.148 39.994 1.00 11.91 19 ALA B N 1
ATOM 1137 C CA . ALA B 1 20 ? 23.616 3.441 41.003 1.00 13.63 19 ALA B CA 1
ATOM 1138 C C . ALA B 1 20 ? 23.731 1.924 40.790 1.00 13.43 19 ALA B C 1
ATOM 1139 O O . ALA B 1 20 ? 23.910 1.150 41.743 1.00 11.32 19 ALA B O 1
ATOM 1141 N N . TRP B 1 21 ? 23.625 1.495 39.543 1.00 12.66 20 TRP B N 1
ATOM 1142 C CA . TRP B 1 21 ? 23.842 0.112 39.196 1.00 11.17 20 TRP B CA 1
ATOM 1143 C C . TRP B 1 21 ? 25.241 -0.350 39.580 1.00 12.35 20 TRP B C 1
ATOM 1144 O O . TRP B 1 21 ? 25.418 -1.391 40.216 1.00 13.40 20 TRP B O 1
ATOM 1155 N N . ASN B 1 22 ? 26.245 0.471 39.263 1.00 11.37 21 ASN B N 1
ATOM 1156 C CA . ASN B 1 22 ? 27.632 0.100 39.506 1.00 11.63 21 ASN B CA 1
ATOM 1157 C C . ASN B 1 22 ? 27.959 0.015 40.988 1.00 13.02 21 ASN B C 1
ATOM 1158 O O . ASN B 1 22 ? 28.886 -0.723 41.408 1.00 13.77 21 ASN B O 1
ATOM 1163 N N . ALA B 1 23 ? 27.233 0.818 41.771 1.00 10.86 22 ALA B N 1
ATOM 1164 C CA . ALA B 1 23 ? 27.318 0.825 43.224 1.00 13.02 22 ALA B CA 1
ATOM 1165 C C . ALA B 1 23 ? 26.505 -0.313 43.826 1.00 13.97 22 ALA B C 1
ATOM 1166 O O . ALA B 1 23 ? 26.579 -0.556 45.034 1.00 13.01 22 ALA B O 1
ATOM 1168 N N . HIS B 1 24 ? 25.751 -1.023 42.984 1.00 12.61 23 HIS B N 1
ATOM 1169 C CA . HIS B 1 24 ? 24.899 -2.131 43.454 1.00 14.63 23 HIS B CA 1
ATOM 1170 C C . HIS B 1 24 ? 23.954 -1.702 44.596 1.00 12.51 23 HIS B C 1
ATOM 1171 O O . HIS B 1 24 ? 23.784 -2.412 45.634 1.00 12.84 23 HIS B O 1
ATOM 1178 N N . ASP B 1 25 ? 23.392 -0.501 44.412 1.00 12.84 24 ASP B N 1
ATOM 1179 C CA . ASP B 1 25 ? 22.634 0.196 45.415 1.00 11.80 24 ASP B CA 1
ATOM 1180 C C . ASP B 1 25 ? 21.206 0.223 44.894 1.00 12.24 24 ASP B C 1
ATOM 1181 O O . ASP B 1 25 ? 20.804 1.100 44.156 1.00 11.57 24 ASP B O 1
ATOM 1186 N N . LEU B 1 26 ? 20.452 -0.788 45.265 1.00 10.81 25 LEU B N 1
ATOM 1187 C CA . LEU B 1 26 ? 19.124 -0.926 44.753 1.00 13.86 25 LEU B CA 1
ATOM 1188 C C . LEU B 1 26 ? 18.216 0.245 45.167 1.00 12.82 25 LEU B C 1
ATOM 1189 O O . LEU B 1 26 ? 17.360 0.690 44.413 1.00 12.16 25 LEU B O 1
ATOM 1194 N N . ASP B 1 27 ? 18.352 0.722 46.405 1.00 10.57 26 ASP B N 1
ATOM 1195 C CA . ASP B 1 27 ? 17.567 1.898 46.764 1.00 10.76 26 ASP B CA 1
ATOM 1196 C C . ASP B 1 27 ? 17.870 3.052 45.812 1.00 11.72 26 ASP B C 1
ATOM 1197 O O . ASP B 1 27 ? 16.956 3.740 45.397 1.00 12.26 26 ASP B O 1
ATOM 1202 N N . ALA B 1 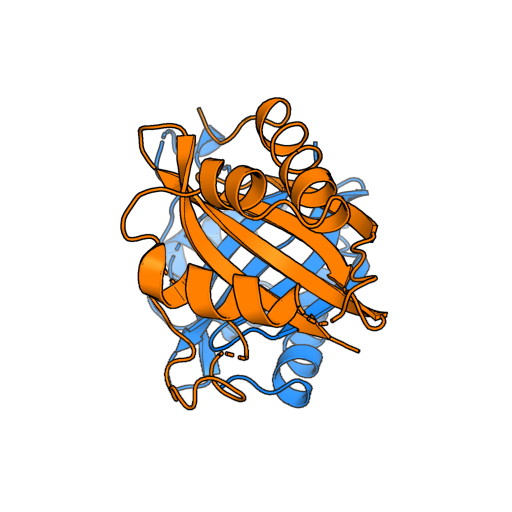28 ? 19.138 3.263 45.476 1.00 11.55 27 ALA B N 1
ATOM 1203 C CA . ALA B 1 28 ? 19.471 4.364 44.584 1.00 10.57 27 ALA B CA 1
ATOM 1204 C C . ALA B 1 28 ? 18.883 4.144 43.192 1.00 11.67 27 ALA B C 1
ATOM 1205 O O . ALA B 1 28 ? 18.361 5.063 42.545 1.00 11.44 27 ALA B O 1
ATOM 1207 N N . ILE B 1 29 ? 19.018 2.936 42.711 1.00 11.37 28 ILE B N 1
ATOM 1208 C CA . ILE B 1 29 ? 18.458 2.589 41.390 1.00 10.52 28 ILE B CA 1
ATOM 1209 C C . ILE B 1 29 ? 16.963 2.908 41.348 1.00 12.93 28 ILE B C 1
ATOM 1210 O O . ILE B 1 29 ? 16.512 3.643 40.447 1.00 11.41 28 ILE B O 1
ATOM 1215 N N . LEU B 1 30 ? 16.227 2.403 42.338 1.00 11.93 29 LEU B N 1
ATOM 1216 C CA . LEU B 1 30 ? 14.757 2.478 42.381 1.00 10.83 29 LEU B CA 1
ATOM 1217 C C . LEU B 1 30 ? 14.291 3.906 42.588 1.00 12.96 29 LEU B C 1
ATOM 1218 O O . LEU B 1 30 ? 13.146 4.212 42.266 1.00 12.07 29 LEU B O 1
ATOM 1223 N N . SER B 1 31 ? 15.151 4.766 43.145 1.00 11.84 30 SER B N 1
ATOM 1224 C CA . SER B 1 31 ? 14.798 6.152 43.404 1.00 14.13 30 SER B CA 1
ATOM 1225 C C . SER B 1 31 ? 14.475 6.867 42.097 1.00 11.37 30 SER B C 1
ATOM 1226 O O . SER B 1 31 ? 13.773 7.846 42.119 1.00 13.22 30 SER B O 1
ATOM 1229 N N . HIS B 1 32 ? 14.946 6.341 40.972 1.00 13.18 31 HIS B N 1
ATOM 1230 C CA . HIS B 1 32 ? 14.761 6.984 39.729 1.00 13.74 31 HIS B CA 1
ATOM 1231 C C . HIS B 1 32 ? 13.421 6.628 39.078 1.00 15.42 31 HIS B C 1
ATOM 1232 O O . HIS B 1 32 ? 13.126 7.166 38.040 1.00 15.40 31 HIS B O 1
ATOM 1239 N N . TYR B 1 33 ? 12.715 5.678 39.671 1.00 12.44 32 TYR B N 1
ATOM 1240 C CA . TYR B 1 33 ? 11.510 5.096 39.047 1.00 12.75 32 TYR B CA 1
ATOM 1241 C C . TYR B 1 33 ? 10.262 5.505 39.795 1.00 14.47 32 TYR B C 1
ATOM 1242 O O . TYR B 1 33 ? 10.266 5.630 41.016 1.00 14.26 32 TYR B O 1
ATOM 1251 N N . ALA B 1 34 ? 9.195 5.693 39.032 1.00 14.12 33 ALA B N 1
ATOM 1252 C CA . ALA B 1 34 ? 7.883 5.968 39.549 1.00 13.35 33 ALA B CA 1
ATOM 1253 C C . ALA B 1 34 ? 7.226 4.693 40.113 1.00 12.88 33 ALA B C 1
ATOM 1254 O O . ALA B 1 34 ? 7.575 3.589 39.729 1.00 13.01 33 ALA B O 1
ATOM 1256 N N . ASP B 1 35 ? 6.325 4.868 41.073 1.00 13.54 34 ASP B N 1
ATOM 1257 C CA . ASP B 1 35 ? 5.533 3.747 41.519 1.00 15.04 34 ASP B CA 1
ATOM 1258 C C . ASP B 1 35 ? 4.809 3.148 40.316 1.00 14.40 34 ASP B C 1
ATOM 1259 O O . ASP B 1 35 ? 4.289 3.861 39.450 1.00 14.52 34 ASP B O 1
ATOM 1264 N N . GLY B 1 36 ? 4.770 1.819 40.288 1.00 12.90 35 GLY B N 1
ATOM 1265 C CA . GLY B 1 36 ? 4.094 1.120 39.262 1.00 12.47 35 GLY B CA 1
ATOM 1266 C C . GLY B 1 36 ? 4.715 1.196 37.894 1.00 11.97 35 GLY B C 1
ATOM 1267 O O . GLY B 1 36 ? 4.060 0.915 36.905 1.00 15.01 35 GLY B O 1
ATOM 1268 N N . PHE B 1 37 ? 5.990 1.531 37.823 1.00 10.33 36 PHE B N 1
ATOM 1269 C CA . PHE B 1 37 ? 6.641 1.581 36.508 1.00 11.17 36 PHE B CA 1
ATOM 1270 C C . PHE B 1 37 ? 6.625 0.250 35.784 1.00 12.12 36 PHE B C 1
ATOM 1271 O O . PHE B 1 37 ? 6.679 -0.849 36.393 1.00 14.14 36 PHE B O 1
ATOM 1279 N N A GLU B 1 38 ? 6.560 0.349 34.463 0.50 12.50 37 GLU B N 1
ATOM 1280 N N B GLU B 1 38 ? 6.555 0.363 34.465 0.50 12.96 37 GLU B N 1
ATOM 1281 C CA A GLU B 1 38 ? 6.538 -0.817 33.616 0.50 14.41 37 GLU B CA 1
ATOM 1282 C CA B GLU B 1 38 ? 6.540 -0.791 33.614 0.50 15.32 37 GLU B CA 1
ATOM 1283 C C A GLU B 1 38 ? 7.934 -1.085 33.143 0.50 12.96 37 GLU B C 1
ATOM 1284 C C B GLU B 1 38 ? 7.960 -1.075 33.202 0.50 13.42 37 GLU B C 1
ATOM 1285 O O A GLU B 1 38 ? 8.621 -0.162 32.700 0.50 15.29 37 GLU B O 1
ATOM 1286 O O B GLU B 1 38 ? 8.710 -0.145 32.909 0.50 15.97 37 GLU B O 1
ATOM 1305 N N . SER B 1 40 ? 10.037 -3.658 30.481 1.00 13.28 39 SER B N 1
ATOM 1306 C CA . SER B 1 40 ? 10.083 -4.636 29.408 1.00 14.26 39 SER B CA 1
ATOM 1307 C C . SER B 1 40 ? 11.492 -5.058 29.147 1.00 14.64 39 SER B C 1
ATOM 1308 O O . SER B 1 40 ? 12.361 -4.216 29.011 1.00 14.08 39 SER B O 1
ATOM 1311 N N . SER B 1 41 ? 11.745 -6.355 29.129 1.00 13.90 40 SER B N 1
ATOM 1312 C CA . SER B 1 41 ? 13.083 -6.809 28.781 1.00 11.54 40 SER B CA 1
ATOM 1313 C C . SER B 1 41 ? 13.077 -8.224 28.211 1.00 14.58 40 SER B C 1
ATOM 1314 O O . SER B 1 41 ? 12.342 -9.082 28.701 1.00 13.96 40 SER B O 1
ATOM 1317 N N . PRO B 1 42 ? 13.946 -8.498 27.244 1.00 13.96 41 PRO B N 1
ATOM 1318 C CA . PRO B 1 42 ? 14.110 -9.895 26.816 1.00 16.20 41 PRO B CA 1
ATOM 1319 C C . PRO B 1 42 ? 14.491 -10.800 27.994 1.00 17.17 41 PRO B C 1
ATOM 1320 O O . PRO B 1 42 ? 14.186 -12.011 27.984 1.00 14.65 41 PRO B O 1
ATOM 1340 N N . ILE B 1 44 ? 13.263 -10.682 30.949 1.00 14.74 43 ILE B N 1
ATOM 1341 C CA . ILE B 1 44 ? 12.013 -11.034 31.636 1.00 15.95 43 ILE B CA 1
ATOM 1342 C C . ILE B 1 44 ? 11.346 -12.219 30.979 1.00 21.01 43 ILE B C 1
ATOM 1343 O O . ILE B 1 44 ? 10.819 -13.110 31.649 1.00 20.82 43 ILE B O 1
ATOM 1348 N N . VAL B 1 45 ? 11.387 -12.264 29.651 1.00 16.87 44 VAL B N 1
ATOM 1349 C CA . VAL B 1 45 ? 10.793 -13.367 28.955 1.00 17.29 44 VAL B CA 1
ATOM 1350 C C . VAL B 1 45 ? 11.483 -14.608 29.385 1.00 19.78 44 VAL B C 1
ATOM 1351 O O . VAL B 1 45 ? 10.861 -15.645 29.689 1.00 18.11 44 VAL B O 1
ATOM 1355 N N . GLN B 1 46 ? 12.805 -14.532 29.386 1.00 21.92 45 GLN B N 1
ATOM 1356 C CA . GLN B 1 46 ? 13.609 -15.717 29.610 1.00 24.03 45 GLN B CA 1
ATOM 1357 C C . GLN B 1 46 ? 13.565 -16.191 31.023 1.00 23.57 45 GLN B C 1
ATOM 1358 O O . GLN B 1 46 ? 13.358 -17.402 31.263 1.00 25.03 45 GLN B O 1
ATOM 1364 N N . ILE B 1 47 ? 13.766 -15.260 31.950 1.00 20.01 46 ILE B N 1
ATOM 1365 C CA . ILE B 1 47 ? 13.910 -15.591 33.359 1.00 22.50 46 ILE B CA 1
ATOM 1366 C C . ILE B 1 47 ? 12.589 -15.674 34.089 1.00 26.59 46 ILE B C 1
ATOM 1367 O O . ILE B 1 47 ? 12.191 -16.766 34.615 1.00 27.26 46 ILE B O 1
ATOM 1372 N N . ALA B 1 48 ? 11.902 -14.538 34.114 1.00 23.96 47 ALA B N 1
ATOM 1373 C CA . ALA B 1 48 ? 10.627 -14.421 34.814 1.00 26.98 47 ALA B CA 1
ATOM 1374 C C . ALA B 1 48 ? 9.553 -15.323 34.197 1.00 25.46 47 ALA B C 1
ATOM 1375 O O . ALA B 1 48 ? 8.527 -15.595 34.828 1.00 27.66 47 ALA B O 1
ATOM 1377 N N . GLY B 1 49 ? 9.782 -15.790 32.980 1.00 23.04 48 GLY B N 1
ATOM 1378 C CA . GLY B 1 49 ? 8.831 -16.696 32.326 1.00 24.01 48 GLY B CA 1
ATOM 1379 C C . GLY B 1 49 ? 7.545 -15.980 31.975 1.00 24.49 48 GLY B C 1
ATOM 1380 O O . GLY B 1 49 ? 6.466 -16.553 32.019 1.00 22.40 48 GLY B O 1
ATOM 1381 N N A GLU B 1 50 ? 7.675 -14.704 31.632 0.50 22.73 49 GLU B N 1
ATOM 1382 N N B GLU B 1 50 ? 7.669 -14.692 31.651 0.50 22.24 49 GLU B N 1
ATOM 1383 C CA A GLU B 1 50 ? 6.556 -13.903 31.189 0.50 23.72 49 GLU B CA 1
ATOM 1384 C CA B GLU B 1 50 ? 6.555 -13.875 31.181 0.50 22.90 49 GLU B CA 1
ATOM 1385 C C A GLU B 1 50 ? 6.704 -13.671 29.680 0.50 25.24 49 GLU B C 1
ATOM 1386 C C B GLU B 1 50 ? 6.715 -13.677 29.670 0.50 24.85 49 GLU B C 1
ATOM 1387 O O A GLU B 1 50 ? 7.578 -12.915 29.260 0.50 22.81 49 GLU B O 1
ATOM 1388 O O B GLU B 1 50 ? 7.608 -12.951 29.237 0.50 22.30 49 GLU B O 1
ATOM 1399 N N . PRO B 1 51 ? 5.872 -14.326 28.858 1.00 23.53 50 PRO B N 1
ATOM 1400 C CA . PRO B 1 51 ? 5.945 -14.160 27.399 1.00 25.74 50 PRO B CA 1
ATOM 1401 C C . PRO B 1 51 ? 5.863 -12.730 26.893 1.00 26.76 50 PRO B C 1
ATOM 1402 O O . PRO B 1 51 ? 6.435 -12.418 25.855 1.00 28.07 50 PRO B O 1
ATOM 1406 N N . SER B 1 52 ? 5.180 -11.864 27.626 1.00 24.47 51 SER B N 1
ATOM 1407 C CA . SER B 1 52 ? 5.108 -10.464 27.247 1.00 24.68 51 SER B CA 1
ATOM 1408 C C . SER B 1 52 ? 6.411 -9.756 27.449 1.00 22.78 51 SER B C 1
ATOM 1409 O O . SER B 1 52 ? 6.592 -8.700 26.895 1.00 24.58 51 SER B O 1
ATOM 1412 N N . GLY B 1 53 ? 7.266 -10.296 28.315 1.00 19.71 52 GLY B N 1
ATOM 1413 C CA . GLY B 1 53 ? 8.513 -9.638 28.706 1.00 17.20 52 GLY B CA 1
ATOM 1414 C C . GLY B 1 53 ? 8.316 -8.457 29.624 1.00 15.38 52 GLY B C 1
ATOM 1415 O O . GLY B 1 53 ? 9.230 -7.677 29.774 1.00 14.95 52 GLY B O 1
ATOM 1416 N N . ARG B 1 54 ? 7.150 -8.365 30.272 1.00 17.28 53 ARG B N 1
ATOM 1417 C CA . ARG B 1 54 ? 6.824 -7.197 31.106 1.00 15.53 53 ARG B CA 1
ATOM 1418 C C . ARG B 1 54 ? 6.619 -7.563 32.581 1.00 17.51 53 ARG B C 1
ATOM 1419 O O . ARG B 1 54 ? 6.039 -8.603 32.925 1.00 18.50 53 ARG B O 1
ATOM 1427 N N . LEU B 1 55 ? 7.099 -6.693 33.434 1.00 16.62 54 LEU B N 1
ATOM 1428 C CA . LEU B 1 55 ? 6.878 -6.750 34.854 1.00 14.66 54 LEU B CA 1
ATOM 1429 C C . LEU B 1 55 ? 6.513 -5.309 35.214 1.00 16.08 54 LEU B C 1
ATOM 1430 O O . LEU B 1 55 ? 6.813 -4.409 34.475 1.00 15.15 54 LEU B O 1
ATOM 1435 N N A ARG B 1 56 ? 5.881 -5.124 36.369 0.50 14.59 55 ARG B N 1
ATOM 1436 N N B ARG B 1 56 ? 5.909 -5.113 36.381 0.50 15.65 55 ARG B N 1
ATOM 1437 C CA A ARG B 1 56 ? 5.434 -3.802 36.803 0.50 13.03 55 ARG B CA 1
ATOM 1438 C CA B ARG B 1 56 ? 5.413 -3.795 36.766 0.50 15.01 55 ARG B CA 1
ATOM 1439 C C A ARG B 1 56 ? 5.649 -3.593 38.271 0.50 13.11 55 ARG B C 1
ATOM 1440 C C B ARG B 1 56 ? 5.563 -3.560 38.254 0.50 14.70 55 ARG B C 1
ATOM 1441 O O A ARG B 1 56 ? 5.395 -4.470 39.077 0.50 16.12 55 ARG B O 1
ATOM 1442 O O B ARG B 1 56 ? 5.174 -4.393 39.060 0.50 17.28 55 ARG B O 1
ATOM 1457 N N . GLY B 1 57 ? 6.106 -2.399 38.610 1.00 13.89 56 GLY B N 1
ATOM 1458 C CA . GLY B 1 57 ? 6.187 -1.987 39.987 1.00 14.66 56 GLY B CA 1
ATOM 1459 C C . GLY B 1 57 ? 7.485 -2.303 40.667 1.00 17.99 56 GLY B C 1
ATOM 1460 O O . GLY B 1 57 ? 8.214 -3.235 40.290 1.00 13.90 56 GLY B O 1
ATOM 1461 N N . LYS B 1 58 ? 7.749 -1.546 41.735 1.00 16.96 57 LYS B N 1
ATOM 1462 C CA . LYS B 1 58 ? 9.020 -1.682 42.450 1.00 13.01 57 LYS B CA 1
ATOM 1463 C C . LYS B 1 58 ? 9.178 -3.005 43.212 1.00 14.66 57 LYS B C 1
ATOM 1464 O O . LYS B 1 58 ? 10.288 -3.508 43.290 1.00 18.78 57 LYS B O 1
ATOM 1470 N N . GLU B 1 59 ? 8.096 -3.574 43.754 1.00 14.89 58 GLU B N 1
ATOM 1471 C CA . GLU B 1 59 ? 8.196 -4.824 44.487 1.00 19.00 58 GLU B CA 1
ATOM 1472 C C . GLU B 1 59 ? 8.575 -5.896 43.479 1.00 18.97 58 GLU B C 1
ATOM 1473 O O . GLU B 1 59 ? 9.564 -6.615 43.648 1.00 18.31 58 GLU B O 1
ATOM 1479 N N . GLN B 1 60 ? 7.808 -5.952 42.400 1.00 14.54 59 GLN B N 1
ATOM 1480 C CA . GLN B 1 60 ? 7.960 -7.068 41.464 1.00 15.33 59 GLN B CA 1
ATOM 1481 C C . GLN B 1 60 ? 9.276 -6.945 40.690 1.00 15.59 59 GLN B C 1
ATOM 1482 O O . GLN B 1 60 ? 10.050 -7.896 40.588 1.00 16.54 59 GLN B O 1
ATOM 1488 N N . VAL B 1 61 ? 9.512 -5.774 40.111 1.00 13.28 60 VAL B N 1
ATOM 1489 C CA . VAL B 1 61 ? 10.737 -5.570 39.330 1.00 14.52 60 VAL B CA 1
ATOM 1490 C C . VAL B 1 61 ? 11.955 -5.533 40.237 1.00 15.54 60 VAL B C 1
ATOM 1491 O O . VAL B 1 61 ? 12.955 -6.168 39.942 1.00 13.45 60 VAL B O 1
ATOM 1495 N N . GLY B 1 62 ? 11.823 -4.882 41.390 1.00 15.26 61 GLY B N 1
ATOM 1496 C CA . GLY B 1 62 ? 12.888 -4.793 42.386 1.00 13.92 61 GLY B CA 1
ATOM 1497 C C . GLY B 1 62 ? 13.361 -6.154 42.860 1.00 13.03 61 GLY B C 1
ATOM 1498 O O . GLY B 1 62 ? 14.541 -6.290 43.113 1.00 15.13 61 GLY B O 1
ATOM 1499 N N . ALA B 1 63 ? 12.444 -7.126 42.987 1.00 13.84 62 ALA B N 1
ATOM 1500 C CA . ALA B 1 63 ? 12.795 -8.483 43.439 1.00 14.19 62 ALA B CA 1
ATOM 1501 C C . ALA B 1 63 ? 13.810 -9.097 42.489 1.00 11.97 62 ALA B C 1
ATOM 1502 O O . ALA B 1 63 ? 14.753 -9.736 42.913 1.00 15.93 62 ALA B O 1
ATOM 1504 N N . TYR B 1 64 ? 13.591 -8.886 41.204 1.00 13.35 63 TYR B N 1
ATOM 1505 C CA . TYR B 1 64 ? 14.503 -9.399 40.197 1.00 14.47 63 TYR B CA 1
ATOM 1506 C C . TYR B 1 64 ? 15.821 -8.674 40.230 1.00 11.35 63 TYR B C 1
ATOM 1507 O O . TYR B 1 64 ? 16.893 -9.282 40.174 1.00 13.61 63 TYR B O 1
ATOM 1516 N N . TRP B 1 65 ? 15.761 -7.357 40.307 1.00 13.78 64 TRP B N 1
ATOM 1517 C CA . TRP B 1 65 ? 17.012 -6.617 40.366 1.00 12.08 64 TRP B CA 1
ATOM 1518 C C . TRP B 1 65 ? 17.839 -6.936 41.612 1.00 9.93 64 TRP B C 1
ATOM 1519 O O . TRP B 1 65 ? 19.096 -6.970 41.536 1.00 11.58 64 TRP B O 1
ATOM 1530 N N . ARG B 1 66 ? 17.161 -7.106 42.752 1.00 12.02 65 ARG B N 1
ATOM 1531 C CA . ARG B 1 66 ? 17.781 -7.478 43.989 1.00 12.78 65 ARG B CA 1
ATOM 1532 C C . ARG B 1 66 ? 18.529 -8.784 43.788 1.00 12.94 65 ARG B C 1
ATOM 1533 O O . ARG B 1 66 ? 19.697 -8.894 44.194 1.00 14.56 65 ARG B O 1
ATOM 1541 N N . GLU B 1 67 ? 17.880 -9.755 43.142 1.00 11.63 66 GLU B N 1
ATOM 1542 C CA . GLU B 1 67 ? 18.532 -11.020 42.913 1.00 13.01 66 GLU B CA 1
ATOM 1543 C C . GLU B 1 67 ? 19.653 -10.937 41.888 1.00 11.06 66 GLU B C 1
ATOM 1544 O O . GLU B 1 67 ? 20.693 -11.601 42.064 1.00 14.15 66 GLU B O 1
ATOM 1550 N N . ALA B 1 68 ? 19.480 -10.085 40.862 1.00 11.62 67 ALA B N 1
ATOM 1551 C CA . ALA B 1 68 ? 20.563 -9.828 39.903 1.00 12.81 67 ALA B CA 1
ATOM 1552 C C . ALA B 1 68 ? 21.802 -9.362 40.612 1.00 15.15 67 ALA B C 1
ATOM 1553 O O . ALA B 1 68 ? 22.898 -9.847 40.305 1.00 13.00 67 ALA B O 1
ATOM 1555 N N . LEU B 1 69 ? 21.659 -8.419 41.553 1.00 14.74 68 LEU B N 1
ATOM 1556 C CA . LEU B 1 69 ? 22.817 -7.882 42.259 1.00 16.44 68 LEU B CA 1
ATOM 1557 C C . LEU B 1 69 ? 23.450 -8.902 43.173 1.00 17.54 68 LEU B C 1
ATOM 1558 O O . LEU B 1 69 ? 24.667 -8.920 43.409 1.00 16.35 68 LEU B O 1
ATOM 1563 N N . ARG B 1 70 ? 22.612 -9.780 43.706 1.00 17.53 69 ARG B N 1
ATOM 1564 C CA . ARG B 1 70 ? 23.118 -10.826 44.565 1.00 21.14 69 ARG B CA 1
ATOM 1565 C C . ARG B 1 70 ? 23.922 -11.875 43.749 1.00 19.68 69 ARG B C 1
ATOM 1566 O O . ARG B 1 70 ? 25.011 -12.309 44.145 1.00 20.27 69 ARG B O 1
ATOM 1590 N N . ILE B 1 72 ? 25.184 -11.500 40.610 1.00 18.72 71 ILE B N 1
ATOM 1591 C CA . ILE B 1 72 ? 26.227 -10.916 39.748 1.00 18.27 71 ILE B CA 1
ATOM 1592 C C . ILE B 1 72 ? 26.882 -9.847 40.628 1.00 18.45 71 ILE B C 1
ATOM 1593 O O . ILE B 1 72 ? 26.671 -8.646 40.435 1.00 15.16 71 ILE B O 1
ATOM 1598 N N . PRO B 1 73 ? 27.684 -10.275 41.608 1.00 18.37 72 PRO B N 1
ATOM 1599 C CA . PRO B 1 73 ? 28.114 -9.353 42.667 1.00 23.92 72 PRO B CA 1
ATOM 1600 C C . PRO B 1 73 ? 29.063 -8.266 42.212 1.00 25.57 72 PRO B C 1
ATOM 1601 O O . PRO B 1 73 ? 29.210 -7.224 42.878 1.00 30.61 72 PRO B O 1
ATOM 1605 N 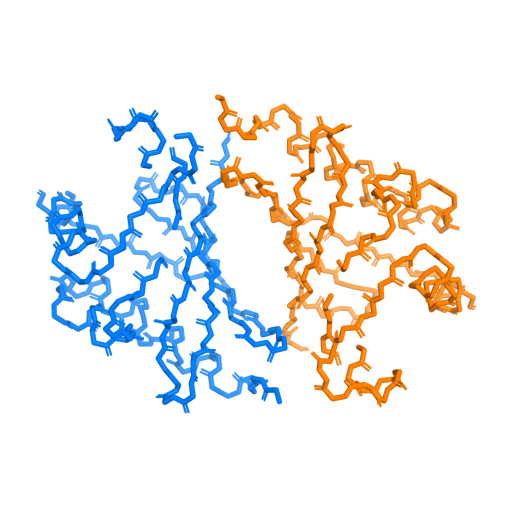N A ASP B 1 74 ? 29.690 -8.487 41.075 0.50 22.74 73 ASP B N 1
ATOM 1606 N N B ASP B 1 74 ? 29.656 -8.495 41.060 0.50 22.11 73 ASP B N 1
ATOM 1607 C CA A ASP B 1 74 ? 30.566 -7.489 40.499 0.50 25.45 73 ASP B CA 1
ATOM 1608 C CA B ASP B 1 74 ? 30.581 -7.567 40.464 0.50 24.34 73 ASP B CA 1
ATOM 1609 C C A ASP B 1 74 ? 29.970 -7.003 39.177 0.50 24.05 73 ASP B C 1
ATOM 1610 C C B ASP B 1 74 ? 29.976 -6.889 39.242 0.50 23.03 73 ASP B C 1
ATOM 1611 O O A ASP B 1 74 ? 30.682 -6.759 38.204 0.50 27.36 73 ASP B O 1
ATOM 1612 O O B ASP B 1 74 ? 30.707 -6.353 38.411 0.50 24.53 73 ASP B O 1
ATOM 1621 N N . LEU B 1 75 ? 28.639 -6.887 39.151 1.00 19.77 74 LEU B N 1
ATOM 1622 C CA . LEU B 1 75 ? 27.924 -6.315 38.028 1.00 17.38 74 LEU B CA 1
ATOM 1623 C C . LEU B 1 75 ? 28.460 -4.923 37.743 1.00 16.19 74 LEU B C 1
ATOM 1624 O O . LEU B 1 75 ? 28.678 -4.122 38.650 1.00 14.69 74 LEU B O 1
ATOM 1629 N N . HIS B 1 76 ? 28.635 -4.625 36.459 1.00 17.92 75 HIS B N 1
ATOM 1630 C CA . HIS B 1 76 ? 29.180 -3.330 36.076 1.00 15.48 75 HIS B CA 1
ATOM 1631 C C . HIS B 1 76 ? 28.714 -2.979 34.709 1.00 14.69 75 HIS B C 1
ATOM 1632 O O . HIS B 1 76 ? 28.844 -3.806 33.829 1.00 17.29 75 HIS B O 1
ATOM 1639 N N . PHE B 1 77 ? 28.224 -1.747 34.535 1.00 13.51 76 PHE B N 1
ATOM 1640 C CA . PHE B 1 77 ? 27.761 -1.254 33.242 1.00 12.90 76 PHE B CA 1
ATOM 1641 C C . PHE B 1 77 ? 28.710 -0.169 32.784 1.00 16.68 76 PHE B C 1
ATOM 1642 O O . PHE B 1 77 ? 29.105 0.649 33.585 1.00 16.82 76 PHE B O 1
ATOM 1650 N N . GLU B 1 78 ? 29.068 -0.170 31.500 1.00 12.28 77 GLU B N 1
ATOM 1651 C CA . GLU B 1 78 ? 29.861 0.935 30.933 1.00 12.02 77 GLU B CA 1
ATOM 1652 C C . GLU B 1 78 ? 28.985 1.820 30.108 1.00 13.45 77 GLU B C 1
ATOM 1653 O O . GLU B 1 78 ? 28.483 1.391 29.075 1.00 13.97 77 GLU B O 1
ATOM 1659 N N . TRP B 1 79 ? 28.907 3.084 30.482 1.00 13.56 78 TRP B N 1
ATOM 1660 C CA . TRP B 1 79 ? 28.114 4.064 29.742 1.00 15.36 78 TRP B CA 1
ATOM 1661 C C . TRP B 1 79 ? 28.756 4.479 28.439 1.00 13.90 78 TRP B C 1
ATOM 1662 O O . TRP B 1 79 ? 29.884 4.972 28.436 1.00 14.58 78 TRP B O 1
ATOM 1673 N N . ILE B 1 80 ? 28.071 4.230 27.337 1.00 13.67 79 ILE B N 1
ATOM 1674 C CA . ILE B 1 80 ? 28.551 4.605 25.996 1.00 11.87 79 ILE B CA 1
ATOM 1675 C C . ILE B 1 80 ? 27.943 5.912 25.516 1.00 12.12 79 ILE B C 1
ATOM 1676 O O . ILE B 1 80 ? 28.683 6.859 25.239 1.00 14.90 79 ILE B O 1
ATOM 1681 N N . ALA B 1 81 ? 26.617 6.023 25.479 1.00 11.19 80 ALA B N 1
ATOM 1682 C CA . ALA B 1 81 ? 26.033 7.271 25.012 1.00 12.47 80 ALA B CA 1
ATOM 1683 C C . ALA B 1 81 ? 24.644 7.441 25.568 1.00 10.45 80 ALA B C 1
ATOM 1684 O O . ALA B 1 81 ? 23.987 6.471 25.911 1.00 12.43 80 ALA B O 1
ATOM 1686 N N . THR B 1 82 ? 24.161 8.676 25.594 1.00 12.02 81 THR B N 1
ATOM 1687 C CA . THR B 1 82 ? 22.789 8.919 25.960 1.00 12.77 81 THR B CA 1
ATOM 1688 C C . THR B 1 82 ? 22.153 9.776 24.879 1.00 12.38 81 THR B C 1
ATOM 1689 O O . THR B 1 82 ? 22.772 10.754 24.417 1.00 14.81 81 THR B O 1
ATOM 1693 N N . LEU B 1 83 ? 20.935 9.434 24.513 1.00 11.66 82 LEU B N 1
ATOM 1694 C CA . LEU B 1 83 ? 20.237 10.174 23.456 1.00 11.60 82 LEU B CA 1
ATOM 1695 C C . LEU B 1 83 ? 18.877 10.553 23.997 1.00 12.20 82 LEU B C 1
ATOM 1696 O O . LEU B 1 83 ? 18.275 9.800 24.749 1.00 15.03 82 LEU B O 1
ATOM 1701 N N . ALA B 1 84 ? 18.442 11.750 23.677 1.00 9.24 83 ALA B N 1
ATOM 1702 C CA . ALA B 1 84 ? 17.185 12.276 24.233 1.00 11.53 83 ALA B CA 1
ATOM 1703 C C . ALA B 1 84 ? 16.091 12.290 23.193 1.00 10.96 83 ALA B C 1
ATOM 1704 O O . ALA B 1 84 ? 16.291 12.710 22.073 1.00 9.57 83 ALA B O 1
ATOM 1706 N N . GLY B 1 85 ? 14.893 11.892 23.626 1.00 13.36 84 GLY B N 1
ATOM 1707 C CA . GLY B 1 85 ? 13.708 11.971 22.798 1.00 12.29 84 GLY B CA 1
ATOM 1708 C C . GLY B 1 85 ? 12.697 12.966 23.330 1.00 15.74 84 GLY B C 1
ATOM 1709 O O . GLY B 1 85 ? 13.045 14.022 23.828 1.00 19.19 84 GLY B O 1
ATOM 1710 N N . VAL B 1 86 ? 11.416 12.692 23.146 1.00 14.28 85 VAL B N 1
ATOM 1711 C CA . VAL B 1 86 ? 10.399 13.665 23.594 1.00 14.62 85 VAL B CA 1
ATOM 1712 C C . VAL B 1 86 ? 10.211 13.577 25.090 1.00 15.48 85 VAL B C 1
ATOM 1713 O O . VAL B 1 86 ? 10.436 14.529 25.850 1.00 17.80 85 VAL B O 1
ATOM 1717 N N . ASP B 1 87 ? 9.832 12.387 25.531 1.00 13.04 86 ASP B N 1
ATOM 1718 C CA . ASP B 1 87 ? 9.619 12.164 26.960 1.00 17.69 86 ASP B CA 1
ATOM 1719 C C . ASP B 1 87 ? 10.497 11.017 27.423 1.00 17.32 86 ASP B C 1
ATOM 1720 O O . ASP B 1 87 ? 10.312 10.496 28.542 1.00 19.03 86 ASP B O 1
ATOM 1725 N N . SER B 1 88 ? 11.517 10.699 26.627 1.00 15.80 87 SER B N 1
ATOM 1726 C CA . SER B 1 88 ? 12.357 9.551 26.927 1.00 12.67 87 SER B CA 1
ATOM 1727 C C . SER B 1 88 ? 13.845 9.859 26.763 1.00 12.66 87 SER B C 1
ATOM 1728 O O . SER B 1 88 ? 14.234 10.843 26.060 1.00 13.14 87 SER B O 1
ATOM 1731 N N . VAL B 1 89 ? 14.635 9.050 27.457 1.00 11.76 88 VAL B N 1
ATOM 1732 C CA . VAL B 1 89 ? 16.087 9.056 27.367 1.00 12.69 88 VAL B CA 1
ATOM 1733 C C . VAL B 1 89 ? 16.470 7.644 26.985 1.00 15.11 88 VAL B C 1
ATOM 1734 O O . VAL B 1 89 ? 15.894 6.682 27.483 1.00 13.97 88 VAL B O 1
ATOM 1738 N N . ALA B 1 90 ? 17.453 7.507 26.122 1.00 11.98 89 ALA B N 1
ATOM 1739 C CA . ALA B 1 90 ? 17.973 6.189 25.754 1.00 8.99 89 ALA B CA 1
ATOM 1740 C C . ALA B 1 90 ? 19.383 6.122 26.223 1.00 13.68 89 ALA B C 1
ATOM 1741 O O . ALA B 1 90 ? 20.186 7.000 25.877 1.00 13.62 89 ALA B O 1
ATOM 1743 N N . ILE B 1 91 ? 19.682 5.139 27.060 1.00 11.57 90 ILE B N 1
ATOM 1744 C CA . ILE B 1 91 ? 21.030 4.932 27.542 1.00 10.57 90 ILE B CA 1
ATOM 1745 C C . ILE B 1 91 ? 21.600 3.732 26.822 1.00 11.40 90 ILE B C 1
ATOM 1746 O O . ILE B 1 91 ? 21.074 2.646 26.930 1.00 12.10 90 ILE B O 1
ATOM 1751 N N . HIS B 1 92 ? 22.736 3.939 26.157 1.00 12.51 91 HIS B N 1
ATOM 1752 C CA . HIS B 1 92 ? 23.432 2.890 25.430 1.00 12.60 91 HIS B CA 1
ATOM 1753 C C . HIS B 1 92 ? 24.612 2.568 26.316 1.00 15.07 91 HIS B C 1
ATOM 1754 O O . HIS B 1 92 ? 25.381 3.449 26.709 1.00 11.03 91 HIS B O 1
ATOM 1761 N N . TYR B 1 93 ? 24.752 1.294 26.632 1.00 11.66 92 TYR B N 1
ATOM 1762 C CA . TYR B 1 93 ? 25.796 0.888 27.547 1.00 14.28 92 TYR B CA 1
ATOM 1763 C C . TYR B 1 93 ? 26.178 -0.539 27.307 1.00 13.31 92 TYR B C 1
ATOM 1764 O O . TYR B 1 93 ? 25.538 -1.249 26.523 1.00 14.02 92 TYR B O 1
ATOM 1773 N N . ARG B 1 94 ? 27.329 -0.904 27.845 1.00 12.36 93 ARG B N 1
ATOM 1774 C CA . ARG B 1 94 ? 27.776 -2.266 27.819 1.00 12.30 93 ARG B CA 1
ATOM 1775 C C . ARG B 1 94 ? 27.448 -2.934 29.129 1.00 19.00 93 ARG B C 1
ATOM 1776 O O . ARG B 1 94 ? 27.843 -2.442 30.188 1.00 18.78 93 ARG B O 1
ATOM 1784 N N . GLY B 1 95 ? 26.679 -4.023 29.026 1.00 22.04 94 GLY B N 1
ATOM 1785 C CA . GLY B 1 95 ? 26.095 -4.741 30.154 1.00 23.79 94 GLY B CA 1
ATOM 1786 C C . GLY B 1 95 ? 27.097 -5.491 30.989 1.00 22.32 94 GLY B C 1
ATOM 1787 O O . GLY B 1 95 ? 28.304 -5.561 30.693 1.00 20.47 94 GLY B O 1
ATOM 1788 N N . ALA B 1 96 ? 26.559 -6.016 32.089 1.00 24.90 95 ALA B N 1
ATOM 1789 C CA . ALA B 1 96 ? 27.341 -6.736 33.109 1.00 24.86 95 ALA B CA 1
ATOM 1790 C C . ALA B 1 96 ? 28.181 -7.873 32.512 1.00 25.17 95 ALA B C 1
ATOM 1791 O O . ALA B 1 96 ? 29.255 -8.158 33.042 1.00 24.65 95 ALA B O 1
ATOM 1793 N N . LYS B 1 97 ? 27.708 -8.494 31.418 1.00 23.70 96 LYS B N 1
ATOM 1794 C CA . LYS B 1 97 ? 28.434 -9.620 30.811 1.00 25.18 96 LYS B CA 1
ATOM 1795 C C . LYS B 1 97 ? 28.937 -9.318 29.389 1.00 26.49 96 LYS B C 1
ATOM 1796 O O . LYS B 1 97 ? 29.244 -10.222 28.606 1.00 26.06 96 LYS B O 1
ATOM 1802 N N . GLY B 1 98 ? 29.036 -8.038 29.066 1.00 22.54 97 GLY B N 1
ATOM 1803 C CA . GLY B 1 98 ? 29.628 -7.642 27.813 1.00 20.40 97 GLY B CA 1
ATOM 1804 C C . GLY B 1 98 ? 28.619 -7.485 26.691 1.00 16.91 97 GLY B C 1
ATOM 1805 O O . GLY B 1 98 ? 28.966 -7.156 25.579 1.00 16.84 97 GLY B O 1
ATOM 1806 N N . ARG B 1 99 ? 27.352 -7.772 26.959 1.00 17.29 98 ARG B N 1
ATOM 1807 C CA . ARG B 1 99 ? 26.364 -7.519 25.947 1.00 20.42 98 ARG B CA 1
ATOM 1808 C C . ARG B 1 99 ? 26.263 -6.030 25.737 1.00 16.85 98 ARG B C 1
ATOM 1809 O O . ARG B 1 99 ? 26.428 -5.236 26.684 1.00 16.94 98 ARG B O 1
ATOM 1817 N N . LEU B 1 100 ? 25.922 -5.684 24.522 1.00 16.08 99 LEU B N 1
ATOM 1818 C CA . LEU B 1 100 ? 25.598 -4.318 24.197 1.00 12.26 99 LEU B CA 1
ATOM 1819 C C . LEU B 1 100 ? 24.140 -4.114 24.562 1.00 13.54 99 LEU B C 1
ATOM 1820 O O . LEU B 1 100 ? 23.288 -4.951 24.305 1.00 14.88 99 LEU B O 1
ATOM 1825 N N . ALA B 1 101 ? 23.860 -2.966 25.161 1.00 11.51 100 ALA B N 1
ATOM 1826 C CA . ALA B 1 101 ? 22.551 -2.655 25.658 1.00 10.61 100 ALA B CA 1
ATOM 1827 C C . ALA B 1 101 ? 22.111 -1.274 25.273 1.00 11.20 100 ALA B C 1
ATOM 1828 O O . ALA B 1 101 ? 22.877 -0.336 25.115 1.00 13.42 100 ALA B O 1
ATOM 1830 N N . LEU B 1 102 ? 20.804 -1.149 25.186 1.00 12.55 101 LEU B N 1
ATOM 1831 C CA . LEU B 1 102 ? 20.163 0.113 24.864 1.00 12.30 101 LEU B CA 1
ATOM 1832 C C . LEU B 1 102 ? 18.808 0.102 25.569 1.00 13.03 101 LEU B C 1
ATOM 1833 O O . LEU B 1 102 ? 17.875 -0.636 25.242 1.00 12.86 101 LEU B O 1
ATOM 1838 N N . GLU B 1 103 ? 18.719 0.928 26.625 1.00 12.55 102 GLU B N 1
ATOM 1839 C CA . GLU B 1 103 ? 17.573 0.976 27.478 1.00 11.85 102 GLU B CA 1
ATOM 1840 C C . GLU B 1 103 ? 16.897 2.305 27.297 1.00 11.30 102 GLU B C 1
ATOM 1841 O O . GLU B 1 103 ? 17.518 3.347 27.419 1.00 12.48 102 GLU B O 1
ATOM 1847 N N . VAL B 1 104 ? 15.592 2.264 27.046 1.00 10.88 103 VAL B N 1
ATOM 1848 C CA . VAL B 1 104 ? 14.815 3.452 26.818 1.00 12.70 103 VAL B CA 1
ATOM 1849 C C . VAL B 1 104 ? 13.973 3.691 28.069 1.00 14.74 103 VAL B C 1
ATOM 1850 O O . VAL B 1 104 ? 13.264 2.764 28.552 1.00 13.04 103 VAL B O 1
ATOM 1854 N N . PHE B 1 105 ? 14.022 4.943 28.553 1.00 13.53 104 PHE B N 1
ATOM 1855 C CA . PHE B 1 105 ? 13.314 5.317 29.749 1.00 13.68 104 PHE B CA 1
ATOM 1856 C C . PHE B 1 105 ? 12.358 6.429 29.461 1.00 10.68 104 PHE B C 1
ATOM 1857 O O . PHE B 1 105 ? 12.752 7.517 29.001 1.00 13.32 104 PHE B O 1
ATOM 1865 N N . HIS B 1 106 ? 11.088 6.186 29.7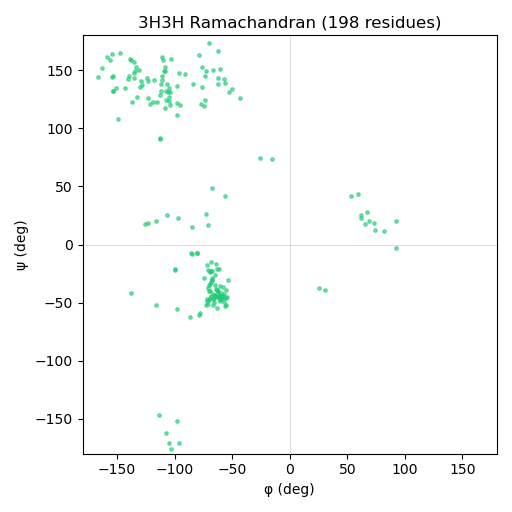16 1.00 10.84 105 HIS B N 1
ATOM 1866 C CA . HIS B 1 106 ? 10.062 7.178 29.573 1.00 11.05 105 HIS B CA 1
ATOM 1867 C C . HIS B 1 106 ? 9.762 7.779 30.916 1.00 12.96 105 HIS B C 1
ATOM 1868 O O . HIS B 1 106 ? 9.653 7.077 31.919 1.00 14.98 105 HIS B O 1
ATOM 1875 N N . PHE B 1 107 ? 9.636 9.102 30.927 1.00 13.24 106 PHE B N 1
ATOM 1876 C CA . PHE B 1 107 ? 9.466 9.814 32.202 1.00 14.01 106 PHE B CA 1
ATOM 1877 C C . PHE B 1 107 ? 8.069 10.352 32.374 1.00 15.55 106 PHE B C 1
ATOM 1878 O O . PHE B 1 107 ? 7.428 10.713 31.394 1.00 16.20 106 PHE B O 1
ATOM 1886 N N . GLY B 1 108 ? 7.671 10.484 33.636 1.00 15.69 107 GLY B N 1
ATOM 1887 C CA . GLY B 1 108 ? 6.359 10.959 33.981 1.00 19.45 107 GLY B CA 1
ATOM 1888 C C . GLY B 1 108 ? 6.437 12.377 34.461 1.00 23.08 107 GLY B C 1
ATOM 1889 O O . GLY B 1 108 ? 7.489 13.000 34.350 1.00 19.32 107 GLY B O 1
ATOM 1890 N N . PRO B 1 109 ? 5.306 12.886 34.993 1.00 26.95 108 PRO B N 1
ATOM 1891 C CA . PRO B 1 109 ? 5.200 14.246 35.475 1.00 28.80 108 PRO B CA 1
ATOM 1892 C C . PRO B 1 109 ? 6.247 14.571 36.504 1.00 30.82 108 PRO B C 1
ATOM 1893 O O . PRO B 1 109 ? 6.772 15.679 36.479 1.00 35.56 108 PRO B O 1
ATOM 1897 N N . ASP B 1 110 ? 6.551 13.629 37.405 1.00 28.33 109 ASP B N 1
ATOM 1898 C CA . ASP B 1 110 ? 7.496 13.886 38.513 1.00 27.27 109 ASP B CA 1
ATOM 1899 C C . ASP B 1 110 ? 8.970 13.685 38.121 1.00 26.12 109 ASP B C 1
ATOM 1900 O O . ASP B 1 110 ? 9.824 13.565 38.999 1.00 27.29 109 ASP B O 1
ATOM 1902 N N . ARG B 1 111 ? 9.267 13.615 36.820 1.00 24.76 110 ARG B N 1
ATOM 1903 C CA . ARG B 1 111 ? 10.638 13.320 36.341 1.00 22.78 110 ARG B CA 1
ATOM 1904 C C . ARG B 1 111 ? 11.209 11.917 36.758 1.00 21.43 110 ARG B C 1
ATOM 1905 O O . ARG B 1 111 ? 12.430 11.720 36.887 1.00 17.78 110 ARG B O 1
ATOM 1907 N N . ARG B 1 112 ? 10.345 10.967 37.064 1.00 16.42 111 ARG B N 1
ATOM 1908 C CA . ARG B 1 112 ? 10.789 9.630 37.322 1.00 14.72 111 ARG B CA 1
ATOM 1909 C C . ARG B 1 112 ? 10.319 8.723 36.194 1.00 15.53 111 ARG B C 1
ATOM 1910 O O . ARG B 1 112 ? 9.440 9.078 35.405 1.00 14.53 111 ARG B O 1
ATOM 1918 N N . VAL B 1 113 ? 10.960 7.567 36.098 1.00 13.97 112 VAL B N 1
ATOM 1919 C CA . VAL B 1 113 ? 10.739 6.639 35.013 1.00 11.63 112 VAL B CA 1
ATOM 1920 C C . VAL B 1 113 ? 9.436 5.882 35.234 1.00 12.82 112 VAL B C 1
ATOM 1921 O O . VAL B 1 113 ? 9.247 5.217 36.274 1.00 14.55 112 VAL B O 1
ATOM 1925 N N . VAL B 1 114 ? 8.536 6.011 34.272 1.00 12.16 113 VAL B N 1
ATOM 1926 C CA . VAL B 1 114 ? 7.248 5.327 34.342 1.00 12.12 113 VAL B CA 1
ATOM 1927 C C . VAL B 1 114 ? 7.252 4.068 33.490 1.00 11.39 113 VAL B C 1
ATOM 1928 O O . VAL B 1 114 ? 6.405 3.198 33.671 1.00 11.45 113 VAL B O 1
ATOM 1932 N N . LYS B 1 115 ? 8.173 4.002 32.511 1.00 10.53 114 LYS B N 1
ATOM 1933 C CA . LYS B 1 115 ? 8.240 2.873 31.604 1.00 12.15 114 LYS B CA 1
ATOM 1934 C C . LYS B 1 115 ? 9.687 2.744 31.093 1.00 13.86 114 LYS B C 1
ATOM 1935 O O . LYS B 1 115 ? 10.258 3.727 30.648 1.00 14.48 114 LYS B O 1
ATOM 1941 N N . ALA B 1 116 ? 10.233 1.555 31.120 1.00 13.03 115 ALA B N 1
ATOM 1942 C CA . ALA B 1 116 ? 11.583 1.316 30.596 1.00 13.09 115 ALA B CA 1
ATOM 1943 C C . ALA B 1 116 ? 11.550 0.068 29.774 1.00 13.73 115 ALA B C 1
ATOM 1944 O O . ALA B 1 116 ? 10.808 -0.849 30.092 1.00 14.78 115 ALA B O 1
ATOM 1946 N N . LEU B 1 117 ? 12.321 0.078 28.669 1.00 12.01 116 LEU B N 1
ATOM 1947 C CA . LEU B 1 117 ? 12.378 -1.075 27.741 1.00 12.21 116 LEU B CA 1
ATOM 1948 C C . LEU B 1 117 ? 13.854 -1.330 27.458 1.00 13.31 116 LEU B C 1
ATOM 1949 O O . LEU B 1 117 ? 14.577 -0.437 27.055 1.00 13.29 116 LEU B O 1
ATOM 1954 N N . ALA B 1 118 ? 14.281 -2.575 27.662 1.00 10.60 117 ALA B N 1
ATOM 1955 C CA . ALA B 1 118 ? 15.637 -2.986 27.463 1.00 12.95 117 ALA B CA 1
ATOM 1956 C C . ALA B 1 118 ? 15.782 -3.609 26.059 1.00 12.44 117 ALA B C 1
ATOM 1957 O O . ALA B 1 118 ? 14.868 -4.296 25.561 1.00 14.21 117 ALA B O 1
ATOM 1959 N N . HIS B 1 119 ? 16.959 -3.430 25.468 1.00 11.91 118 HIS B N 1
ATOM 1960 C CA . HIS B 1 119 ? 17.299 -3.980 24.181 1.00 11.15 118 HIS B CA 1
ATOM 1961 C C . HIS B 1 119 ? 18.725 -4.424 24.273 1.00 12.69 118 HIS B C 1
ATOM 1962 O O . HIS B 1 119 ? 19.550 -3.755 24.913 1.00 11.38 118 HIS B O 1
ATOM 1969 N N . TYR B 1 120 ? 19.047 -5.549 23.628 1.00 10.19 119 TYR B N 1
ATOM 1970 C CA . TYR B 1 120 ? 20.415 -6.073 23.647 1.00 9.82 119 TYR B CA 1
ATOM 1971 C C . TYR B 1 120 ? 20.894 -6.599 22.325 1.00 12.97 119 TYR B C 1
ATOM 1972 O O . TYR B 1 120 ? 20.099 -6.929 21.438 1.00 11.37 119 TYR B O 1
ATOM 1981 N N . ALA B 1 121 ? 22.228 -6.672 22.200 1.00 15.87 120 ALA B N 1
ATOM 1982 C CA . ALA B 1 121 ? 22.885 -7.392 21.126 1.00 20.29 120 ALA B CA 1
ATOM 1983 C C . ALA B 1 121 ? 24.209 -7.984 21.644 1.00 21.43 120 ALA B C 1
ATOM 1984 O O . ALA B 1 121 ? 24.739 -7.599 22.717 1.00 24.73 120 ALA B O 1
ATOM 1986 N N . GLY B 1 122 ? 24.743 -8.913 20.878 1.00 25.69 121 GLY B N 1
ATOM 1987 C CA . GLY B 1 122 ? 26.092 -9.402 21.071 1.00 27.72 121 GLY B CA 1
ATOM 1988 C C . GLY B 1 122 ? 26.074 -10.530 22.047 1.00 32.31 121 GLY B C 1
ATOM 1989 O O . GLY B 1 122 ? 27.136 -10.895 22.594 1.00 35.63 121 GLY B O 1
#

Solvent-accessible surface area: 11408 Å² total

Organism: Burkholderia thailandensis (strain ATCC 700388 / DSM 13276 / CCUG 48851 / CIP 106301 / E264) (NCBI:txid271848)

Secondary structure (DSSP, 8-state):
---HHHHHHHHHHHHHHHHTT-HHHHHTTB-TT------HHHH-------HHHHHHHHHHHHH--TT---EEEEEEE-SSEEEEEEE-GGG-EEEEEEEE-TTSSEEEEEEEE--/----HHHHHHHHHHHHHHHHTT-HHHHHTTB-TT------TTTT--TT----SHHHHHHHHHHHH--TT---EEEEEEE-SSEEEEEEE-TTS-EEEEEEEE-TTSSEEEEEEEEE-

Foldseek 3Di:
DDDPVLQVVVLVQQQVCVQVVPLVSNCVQADAFAKAEVCCVVVNHRRMDTGCVTVSVVSNVVCCVVNWHWAWDDWDDDDQKIKTWTQTPPRWTKIKIFGADPVNGGRYIYIDTDD/DFDDPVLLVVVLVQCQVCVQVLPLVSNCVQADAFAKAEVCCPPVVDVRRMDTGCVTVVVVSNVVCCLVRWHKAWDDWDTDRQKIWTWIQTRVRWTKIKIFGADPVNGGRYIYIDTDD

Nearest PDB structures (foldseek):
  3h3h-assembly1_A  TM=1.009E+00  e=5.493E-24  Burkholderia thailandensis E264
  3h3h-assembly1_B  TM=9.850E-01  e=8.345E-22  Burkholderia thailandensis E264
  2xh9-assembly2_B  TM=6.104E-01  e=1.840E-01  Streptomyces clavuligerus
  2xf3-assembly2_B  TM=5.791E-01  e=1.728E-01  Streptomyces clavuligerus
  2xep-assembly1_A  TM=4.763E-01  e=1.728E-01  Streptomyces clavuligerus

B-factor: mean 19.44, std 7.47, range [2.0, 61.49]

Sequence (232 aa):
PITQAFAQQFSSREWIDAWNAHDLDAILSHYADGFESSPIVQIAGPSGRLRRGKEQVGAYWREALRIPDLHFEWIATLAGVDSVAIHYRGAKGRLALLEVFHFGPDRRVVKALAHYAGEPITQQAFAQQQFSRREWIDAWNAHDLDAILSHYADGFEESSPIVQIAGEEPSGRLRRGKEQVGAYWREALRIPDDLHFEWIATLAGVDSVAIHYRGAKGRLALEVFHFGPDRRVVKALAHYAG

InterPro domains:
  IPR032710 NTF2-like domain superfamily [SSF54427] (10-118)
  IPR037401 SnoaL-like domain [PF12680] (14-94)